Protein AF-0000000082330939 (afdb_homodimer)

Sequence (252 aa):
MIYADTDFFIALVKDDDWLQDRAAKIALENEGEIYTSRATLLELLMISDRFEFDRMEALTYALEIAMVPEDEDVLFQAADYMEQDGLTPFDAYHVAYADEDPLVSSDKSFDEVTDDRIAIEEREPEMIYADTDFFIALVKDDDWLQDRAAKIALENEGEIYTSRATLLELLMISDRFEFDRMEALTYALEIAMVPEDEDVLFQAADYMEQDGLTPFDAYHVAYADEDPLVSSDKSFDEVTDDRIAIEEREPE

Solvent-accessible surface area (backbone atoms only — not comparable to full-atom values): 13816 Å² total; per-residue (Å²): 107,34,27,48,42,55,60,40,51,46,24,60,68,41,82,86,36,91,42,20,67,48,35,50,49,52,50,60,78,38,62,87,37,30,28,41,50,69,64,40,56,49,49,48,50,63,43,17,72,82,71,66,49,60,51,70,58,50,51,54,52,47,56,74,58,25,46,52,96,56,81,61,63,38,55,56,47,12,50,47,35,29,73,76,69,64,39,52,54,69,60,14,35,48,52,36,66,34,59,89,38,35,35,33,34,66,62,67,75,50,62,79,78,41,92,46,63,42,68,39,61,74,74,70,78,128,106,33,27,48,42,54,59,40,50,45,24,60,68,41,81,86,35,91,41,20,66,46,34,48,49,53,50,60,77,38,61,90,38,30,29,41,49,70,65,41,55,48,49,46,50,64,42,17,73,82,71,68,50,60,50,70,58,51,53,54,51,48,56,72,58,24,48,51,94,57,81,60,63,36,55,56,49,12,52,48,36,30,72,79,68,64,38,52,54,67,59,14,35,46,52,36,66,34,59,89,37,36,34,34,32,65,61,67,73,50,63,80,80,40,92,47,63,41,68,38,60,74,74,70,78,127

InterPro domains:
  IPR002716 PIN domain [PF01850] (2-114)
  IPR029060 PIN-like domain superfamily [SSF88723] (1-115)

Radius of gyration: 19.04 Å; Cα contacts (8 Å, |Δi|>4): 372; chains: 2; bounding box: 39×64×42 Å

Nearest PDB structures (foldseek):
  5x3t-assembly1_H  TM=5.975E-01  e=2.191E-02  Mycobacterium tuberculosis H37Rv
  5wz4-assembly1_B  TM=5.909E-01  e=3.864E-02  Mycobacterium tuberculosis H37Rv
  4chg-assembly3_E  TM=4.683E-01  e=4.328E-02  Mycobacterium tuberculosis H37Rv
  6a7v-assembly1_E  TM=4.073E-01  e=3.955E-01  Mycobacterium tuberculosis H37Rv
  3jc8-assembly1_Ca  TM=3.356E-01  e=5.376E+00  Myxococcus xanthus DK 1622

Organism: NCBI:txid2816475

Foldseek 3Di:
DAEDALVLLCLCQQPPRPCNVVSVVVLVVQPPNYAYELVSLLVLQQCCVVRVHQSLVSLVVVVNRHHYPDPNVLSVQLSVCCVPQVDHSVVSSQCSVCPQPEAEDQDCSCVVPDVRYDHPPPPPDD/DAEDALVLLCLCQQPPRPCNVVSVVVLVVQPPNYAYELVSLLVLQQCCVVRVHQSLVSLVVVVNRHHYPDPNVLSVQLSVCCVPQVDHSVVSSQCSVCPQPAAEDQDCSCVVPDVRYDHPPPPPDD

Secondary structure (DSSP, 8-state):
-EEE-HHHHHHHHSTT-TTHHHHHHHHHHTTT-EE--HHHHHHHHHHHHHHT--HHHHHHHHHHH-B-SS-THHHHHHHHHHHHH---HHHHHHHHHHTTS-EEES-GGGGGT-S-EEE-S-----/-EEE-HHHHHHHHSTT-TTHHHHHHHHHHTTTSEE--HHHHHHHHHHHHHHT--HHHHHHHHHHH-B-SS-THHHHHHHHHHHHH---HHHHHHHHHHTTS-EEES-GGGGGT-S-EEE-S-----

pLDDT: mean 94.86, std 9.32, range [38.62, 98.88]

Structure (mmCIF, N/CA/C/O backbone):
data_AF-0000000082330939-model_v1
#
loop_
_entity.id
_entity.type
_entity.pdbx_description
1 polymer 'PIN domain-containing protein'
#
loop_
_atom_site.group_PDB
_atom_site.id
_atom_site.type_symbol
_atom_site.label_atom_id
_atom_site.label_alt_id
_atom_site.label_comp_id
_atom_site.label_asym_id
_atom_site.label_entity_id
_atom_site.label_seq_id
_atom_site.pdbx_PDB_ins_code
_atom_site.Cartn_x
_atom_site.Cartn_y
_atom_site.Cartn_z
_atom_site.occupancy
_atom_site.B_iso_or_equiv
_atom_site.auth_seq_id
_atom_site.auth_comp_id
_atom_site.auth_asym_id
_atom_site.auth_atom_id
_atom_site.pdbx_PDB_model_num
ATOM 1 N N . MET A 1 1 ? 5.02 -21.344 4.207 1 97 1 MET A N 1
ATOM 2 C CA . MET A 1 1 ? 3.941 -20.609 3.555 1 97 1 MET A CA 1
ATOM 3 C C . MET A 1 1 ? 4.418 -19.984 2.248 1 97 1 MET A C 1
ATOM 5 O O . MET A 1 1 ? 5.621 -19.906 1.997 1 97 1 MET A O 1
ATOM 9 N N . ILE A 1 2 ? 3.457 -19.75 1.352 1 98.5 2 ILE A N 1
ATOM 10 C CA . ILE A 1 2 ? 3.76 -19.219 0.032 1 98.5 2 ILE A CA 1
ATOM 11 C C . ILE A 1 2 ? 3.135 -17.828 -0.112 1 98.5 2 ILE A C 1
ATOM 13 O O . ILE A 1 2 ? 1.944 -17.641 0.15 1 98.5 2 ILE A O 1
ATOM 17 N N . TYR A 1 3 ? 3.971 -16.859 -0.485 1 98.88 3 TYR A N 1
ATOM 18 C CA . TYR A 1 3 ? 3.477 -15.508 -0.718 1 98.88 3 TYR A CA 1
ATOM 19 C C . TYR A 1 3 ? 3.031 -15.336 -2.164 1 98.88 3 TYR A C 1
ATOM 21 O O . TYR A 1 3 ? 3.752 -15.711 -3.092 1 98.88 3 TYR A O 1
ATOM 29 N N . ALA A 1 4 ? 1.886 -14.758 -2.391 1 98.81 4 ALA A N 1
ATOM 30 C CA . ALA A 1 4 ? 1.376 -14.531 -3.74 1 98.81 4 ALA A CA 1
ATOM 31 C C . ALA A 1 4 ? 1.404 -13.039 -4.09 1 98.81 4 ALA A C 1
ATOM 33 O O . ALA A 1 4 ? 0.852 -12.219 -3.359 1 98.81 4 ALA A O 1
ATOM 34 N N . ASP A 1 5 ? 2.045 -12.758 -5.184 1 97.94 5 ASP A N 1
ATOM 35 C CA . ASP A 1 5 ? 2.043 -11.383 -5.688 1 97.94 5 ASP A CA 1
ATOM 36 C C . ASP A 1 5 ? 0.74 -11.07 -6.422 1 9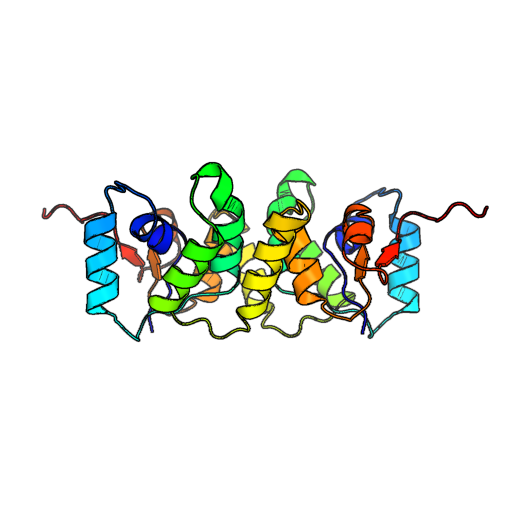7.94 5 ASP A C 1
ATOM 38 O O . ASP A 1 5 ? -0.097 -11.953 -6.617 1 97.94 5 ASP A O 1
ATOM 42 N N . THR A 1 6 ? 0.584 -9.875 -6.863 1 97.94 6 THR A N 1
ATOM 43 C CA . THR A 1 6 ? -0.673 -9.383 -7.41 1 97.94 6 THR A CA 1
ATOM 44 C C . THR A 1 6 ? -1.016 -10.102 -8.711 1 97.94 6 THR A C 1
ATOM 46 O O . THR A 1 6 ? -2.182 -10.406 -8.969 1 97.94 6 THR A O 1
ATOM 49 N N . ASP A 1 7 ? -0.046 -10.438 -9.523 1 95.62 7 ASP A N 1
ATOM 50 C CA . ASP A 1 7 ? -0.311 -11.031 -10.828 1 95.62 7 ASP A CA 1
ATOM 51 C C . ASP A 1 7 ? -0.976 -12.398 -10.688 1 95.62 7 ASP A C 1
ATOM 53 O O . ASP A 1 7 ? -1.703 -12.836 -11.578 1 95.62 7 ASP A O 1
ATOM 57 N N . PHE A 1 8 ? -0.671 -13.039 -9.633 1 97.88 8 PHE A N 1
ATOM 58 C CA . PHE A 1 8 ? -1.31 -14.32 -9.359 1 97.88 8 PHE A CA 1
ATOM 59 C C . PHE A 1 8 ? -2.826 -14.172 -9.305 1 97.88 8 PHE A C 1
ATOM 61 O O . PHE A 1 8 ? -3.553 -14.945 -9.93 1 97.88 8 PHE A O 1
ATOM 68 N N . PHE A 1 9 ? -3.293 -13.203 -8.664 1 97.5 9 PHE A N 1
ATOM 69 C CA . PHE A 1 9 ? -4.723 -12.969 -8.484 1 97.5 9 PHE A CA 1
ATOM 70 C C . PHE A 1 9 ? -5.344 -12.414 -9.766 1 97.5 9 PHE A C 1
ATOM 72 O O . PHE A 1 9 ? -6.488 -12.734 -10.094 1 97.5 9 PHE A O 1
ATOM 79 N N . ILE A 1 10 ? -4.586 -11.609 -10.43 1 95.31 10 ILE A N 1
ATOM 80 C CA . ILE A 1 10 ? -5.066 -11.102 -11.711 1 95.31 10 ILE A CA 1
ATOM 81 C C . ILE A 1 10 ? -5.32 -12.266 -12.664 1 95.31 10 ILE A C 1
ATOM 83 O O . ILE A 1 10 ? -6.352 -12.312 -13.336 1 95.31 10 ILE A O 1
ATOM 87 N N . ALA A 1 11 ? -4.352 -13.18 -12.711 1 94.19 11 ALA A N 1
ATOM 88 C CA . ALA A 1 11 ? -4.492 -14.359 -13.562 1 94.19 11 ALA A CA 1
ATOM 89 C C . ALA A 1 11 ? -5.754 -15.141 -13.219 1 94.19 11 ALA A C 1
ATOM 91 O O . ALA A 1 11 ? -6.391 -15.727 -14.102 1 94.19 11 ALA A O 1
ATOM 92 N N . LEU A 1 12 ? -6.09 -15.133 -11.977 1 93.19 12 LEU A N 1
ATOM 93 C CA . LEU A 1 12 ? -7.223 -15.922 -11.516 1 93.19 12 LEU A CA 1
ATOM 94 C C . LEU A 1 12 ? -8.539 -15.195 -11.789 1 93.19 12 LEU A C 1
ATOM 96 O O . LEU A 1 12 ? -9.555 -15.836 -12.086 1 93.19 12 LEU A O 1
ATOM 100 N N . VAL A 1 13 ? -8.523 -13.844 -11.703 1 86.25 13 VAL A N 1
ATOM 101 C CA . VAL A 1 13 ? -9.773 -13.094 -11.734 1 86.25 13 VAL A CA 1
ATOM 102 C C . VAL A 1 13 ? -10.055 -12.625 -13.164 1 86.25 13 VAL A C 1
ATOM 104 O O . VAL A 1 13 ? -11.211 -12.43 -13.539 1 86.25 13 VAL A O 1
ATOM 107 N N . LYS A 1 14 ? -9.031 -12.297 -13.859 1 84.69 14 LYS A N 1
ATOM 108 C CA . LYS A 1 14 ? -9.195 -11.781 -15.219 1 84.69 14 LYS A CA 1
ATOM 109 C C . LYS A 1 14 ? -9.688 -12.867 -16.156 1 84.69 14 LYS A C 1
ATOM 111 O O . LYS A 1 14 ? -9.109 -13.953 -16.219 1 84.69 14 LYS A O 1
ATOM 116 N N . ASP A 1 15 ? -10.594 -12.414 -16.922 1 79.75 15 ASP A N 1
ATOM 117 C CA . ASP A 1 15 ? -11.148 -13.359 -17.891 1 79.75 15 ASP A CA 1
ATOM 118 C C . ASP A 1 15 ? -10.156 -13.641 -19.016 1 79.75 15 ASP A C 1
ATOM 120 O O . ASP A 1 15 ? -9.492 -12.727 -19.516 1 79.75 15 ASP A O 1
ATOM 124 N N . ASP A 1 16 ? -10.031 -14.828 -19.391 1 82.81 16 ASP A N 1
ATOM 125 C CA . ASP A 1 16 ? -9.266 -15.297 -20.531 1 82.81 16 ASP A CA 1
ATOM 126 C C . ASP A 1 16 ? -7.773 -15.039 -20.344 1 82.81 16 ASP A C 1
ATOM 128 O O . ASP A 1 16 ? -7.051 -14.805 -21.312 1 82.81 16 ASP A O 1
ATOM 132 N N . ASP A 1 17 ? -7.504 -14.93 -19.172 1 87.06 17 ASP A N 1
ATOM 133 C CA . ASP A 1 17 ? -6.07 -14.828 -18.922 1 87.06 17 ASP A CA 1
ATOM 134 C C . ASP A 1 17 ? -5.355 -16.125 -19.297 1 87.06 17 ASP A C 1
ATOM 136 O O . ASP A 1 17 ? -5.793 -17.203 -18.906 1 87.06 17 ASP A O 1
ATOM 140 N N . TRP A 1 18 ? -4.258 -16.016 -20.031 1 91.06 18 TRP A N 1
ATOM 141 C CA . TRP A 1 18 ? -3.559 -17.203 -20.516 1 91.06 18 TRP A CA 1
ATOM 142 C C . TRP A 1 18 ? -2.889 -17.953 -19.375 1 91.06 18 TRP A C 1
ATOM 144 O O . TRP A 1 18 ? -2.535 -19.125 -19.516 1 91.06 18 TRP A O 1
ATOM 154 N N . LEU A 1 19 ? -2.701 -17.297 -18.203 1 94.69 19 LEU A N 1
ATOM 155 C CA . LEU A 1 19 ? -2.055 -17.922 -17.062 1 94.69 19 LEU A CA 1
ATOM 156 C C . LEU A 1 19 ? -3.09 -18.516 -16.109 1 94.69 19 LEU A C 1
ATOM 158 O O . LEU A 1 19 ? -2.734 -19.109 -15.086 1 94.69 19 LEU A O 1
ATOM 162 N N . GLN A 1 20 ? -4.348 -18.359 -16.422 1 94.5 20 GLN A N 1
ATOM 163 C CA . GLN A 1 20 ? -5.422 -18.656 -15.484 1 94.5 20 GLN A CA 1
ATOM 164 C C . GLN A 1 20 ? -5.391 -20.125 -15.055 1 94.5 20 GLN A C 1
ATOM 166 O O . GLN A 1 20 ? -5.48 -20.438 -13.859 1 94.5 20 GLN A O 1
ATOM 171 N N . ASP A 1 21 ? -5.238 -21.016 -15.992 1 94.38 21 ASP A N 1
ATOM 172 C CA . ASP A 1 21 ? -5.254 -22.438 -15.688 1 94.38 21 ASP A CA 1
ATOM 173 C C . ASP A 1 21 ? -4.121 -22.812 -14.734 1 94.38 21 ASP A C 1
ATOM 175 O O . ASP A 1 21 ? -4.336 -23.531 -13.75 1 94.38 21 ASP A O 1
ATOM 179 N N . ARG A 1 22 ? -3 -22.391 -15.023 1 95.56 22 ARG A N 1
ATOM 180 C CA . ARG A 1 22 ? -1.854 -22.688 -14.18 1 95.56 22 ARG A CA 1
ATOM 181 C C . ARG A 1 22 ? -2.01 -22.062 -12.797 1 95.56 22 ARG A C 1
ATOM 183 O O . ARG A 1 22 ? -1.684 -22.672 -11.781 1 95.56 22 ARG A O 1
ATOM 190 N N . ALA A 1 23 ? -2.414 -20.797 -12.734 1 97 23 ALA A N 1
ATOM 191 C CA . ALA A 1 23 ? -2.656 -20.125 -11.461 1 97 23 ALA A CA 1
ATOM 192 C C . ALA A 1 23 ? -3.676 -20.891 -10.617 1 97 23 ALA A C 1
ATOM 194 O O . ALA A 1 23 ? -3.494 -21.062 -9.414 1 97 23 ALA A O 1
ATOM 195 N N . ALA A 1 24 ? -4.695 -21.375 -11.297 1 95.94 24 ALA A N 1
ATOM 196 C CA . ALA A 1 24 ? -5.727 -22.141 -10.609 1 95.94 24 ALA A CA 1
ATOM 197 C C . ALA A 1 24 ? -5.152 -23.438 -10.039 1 95.94 24 ALA A C 1
ATOM 199 O O . ALA A 1 24 ? -5.484 -23.828 -8.914 1 95.94 24 ALA A O 1
ATOM 200 N N . LYS A 1 25 ? -4.336 -24.062 -10.797 1 96.56 25 LYS A N 1
ATOM 201 C CA . LYS A 1 25 ? -3.686 -25.281 -10.336 1 96.56 25 LYS A CA 1
ATOM 202 C C . LYS A 1 25 ? -2.812 -25.016 -9.109 1 96.56 25 LYS A C 1
ATOM 204 O O . LYS A 1 25 ? -2.848 -25.781 -8.141 1 96.56 25 LYS A O 1
ATOM 209 N N . ILE A 1 26 ? -2.041 -23.969 -9.164 1 97.31 26 ILE A N 1
ATOM 210 C CA . ILE A 1 26 ? -1.182 -23.578 -8.047 1 97.31 26 ILE A CA 1
ATOM 211 C C . ILE A 1 26 ? -2.033 -23.297 -6.816 1 97.31 26 ILE A C 1
ATOM 213 O O . ILE A 1 26 ? -1.701 -23.75 -5.711 1 97.31 26 ILE A O 1
ATOM 217 N N . ALA A 1 27 ? -3.131 -22.609 -6.961 1 97.81 27 ALA A N 1
ATOM 218 C CA . ALA A 1 27 ? -4.031 -22.281 -5.855 1 97.81 27 ALA A CA 1
ATOM 219 C C . ALA A 1 27 ? -4.566 -23.562 -5.203 1 97.81 27 ALA A C 1
ATOM 221 O O . ALA A 1 27 ? -4.586 -23.672 -3.975 1 97.81 27 ALA A O 1
ATOM 222 N N . LEU A 1 28 ? -4.914 -24.469 -6.055 1 97.38 28 LEU A N 1
ATOM 223 C CA . LEU A 1 28 ? -5.496 -25.703 -5.566 1 97.38 28 LEU A CA 1
ATOM 224 C C . LEU A 1 28 ? -4.445 -26.547 -4.848 1 97.38 28 LEU A C 1
ATOM 226 O O . LEU A 1 28 ? -4.703 -27.078 -3.766 1 97.38 28 LEU A O 1
ATOM 230 N N . GLU A 1 29 ? -3.322 -26.672 -5.41 1 97.62 29 GLU A N 1
ATOM 231 C CA . GLU A 1 29 ? -2.252 -27.516 -4.887 1 97.62 29 GLU A CA 1
ATOM 232 C C . GLU A 1 29 ? -1.728 -26.969 -3.559 1 97.62 29 GLU A C 1
ATOM 234 O O . GLU A 1 29 ? -1.153 -27.719 -2.762 1 97.62 29 GLU A O 1
ATOM 239 N N . ASN A 1 30 ? -1.94 -25.688 -3.338 1 98.19 30 ASN A N 1
ATOM 240 C CA . ASN A 1 30 ? -1.386 -25.062 -2.143 1 98.19 30 ASN A CA 1
ATOM 241 C C . ASN A 1 30 ? -2.479 -24.453 -1.277 1 98.19 30 ASN A C 1
ATOM 243 O O . ASN A 1 30 ? -2.25 -23.438 -0.614 1 98.19 30 ASN A O 1
ATOM 247 N N . GLU A 1 31 ? -3.631 -24.953 -1.373 1 97.38 31 GLU A N 1
ATOM 248 C CA . GLU A 1 31 ? -4.762 -24.469 -0.595 1 97.38 31 GLU A CA 1
ATOM 249 C C . GLU A 1 31 ? -4.426 -24.391 0.892 1 97.38 31 GLU A C 1
ATOM 251 O O . GLU A 1 31 ? -3.908 -25.359 1.459 1 97.38 31 GLU A O 1
ATOM 256 N N . GLY A 1 32 ? -4.641 -23.234 1.498 1 97.75 32 GLY A N 1
ATOM 257 C CA . GLY A 1 32 ? -4.398 -23.062 2.922 1 97.75 32 GLY A CA 1
ATOM 258 C C . GLY A 1 32 ? -2.969 -22.672 3.238 1 97.75 32 GLY A C 1
ATOM 259 O O . GLY A 1 32 ? -2.635 -22.406 4.395 1 97.75 32 GLY A O 1
ATOM 260 N N . GLU A 1 33 ? -2.176 -22.609 2.191 1 98.5 33 GLU A N 1
ATOM 261 C CA . GLU A 1 33 ? -0.761 -22.328 2.418 1 98.5 33 GLU A CA 1
ATOM 262 C C . GLU A 1 33 ? -0.345 -21.016 1.762 1 98.5 33 GLU A C 1
ATOM 264 O O . GLU A 1 33 ? 0.817 -20.625 1.846 1 98.5 33 GLU A O 1
ATOM 269 N N . ILE A 1 34 ? -1.27 -20.375 1.114 1 98.81 34 ILE A N 1
ATOM 270 C CA . ILE A 1 34 ? -0.978 -19.141 0.393 1 98.81 34 ILE A CA 1
ATOM 271 C C . ILE A 1 34 ? -1.381 -17.938 1.243 1 98.81 34 ILE A C 1
ATOM 273 O O . ILE A 1 34 ? -2.453 -17.938 1.854 1 98.81 34 ILE A O 1
ATOM 277 N N . TYR A 1 35 ? -0.514 -17 1.325 1 98.88 35 TYR A N 1
ATOM 278 C CA . TYR A 1 35 ? -0.836 -15.734 1.974 1 98.88 35 TYR A CA 1
ATOM 279 C C . TYR A 1 35 ? -0.379 -14.555 1.125 1 98.88 35 TYR A C 1
ATOM 281 O O . TYR A 1 35 ? 0.347 -14.734 0.144 1 98.88 35 TYR A O 1
ATOM 289 N N . THR A 1 36 ? -0.884 -13.43 1.369 1 98.75 36 THR A N 1
ATOM 290 C CA . THR A 1 36 ? -0.495 -12.18 0.735 1 98.75 36 THR A CA 1
ATOM 291 C C . THR A 1 36 ? -0.587 -11.023 1.725 1 98.75 36 THR A C 1
ATOM 293 O O . THR A 1 36 ? -0.537 -11.227 2.939 1 98.75 36 THR A O 1
ATOM 296 N N . SER A 1 37 ? -0.57 -9.773 1.177 1 98.19 37 SER A N 1
ATOM 297 C CA . SER A 1 37 ? -0.507 -8.617 2.068 1 98.19 37 SER A CA 1
ATOM 298 C C . SER A 1 37 ? -1.573 -7.586 1.716 1 98.19 37 SER A C 1
ATOM 300 O O . SER A 1 37 ? -2.223 -7.688 0.673 1 98.19 37 SER A O 1
ATOM 302 N N . ARG A 1 38 ? -1.747 -6.582 2.566 1 98.19 38 ARG A N 1
ATOM 303 C CA . ARG A 1 38 ? -2.648 -5.473 2.279 1 98.19 38 ARG A CA 1
ATOM 304 C C . ARG A 1 38 ? -2.215 -4.727 1.022 1 98.19 38 ARG A C 1
ATOM 306 O O . ARG A 1 38 ? -3.053 -4.23 0.269 1 98.19 38 ARG A O 1
ATOM 313 N N . ALA A 1 39 ? -0.921 -4.73 0.817 1 98.25 39 ALA A N 1
ATOM 314 C CA . ALA A 1 39 ? -0.411 -4.043 -0.368 1 98.25 39 ALA A CA 1
ATOM 315 C C . ALA A 1 39 ? -0.938 -4.691 -1.646 1 98.25 39 ALA A C 1
ATOM 317 O O . ALA A 1 39 ? -1.209 -4 -2.631 1 98.25 39 ALA A O 1
ATOM 318 N N . THR A 1 40 ? -1.031 -6.012 -1.653 1 98.62 40 THR A N 1
ATOM 319 C CA . THR A 1 40 ? -1.582 -6.723 -2.801 1 98.62 40 THR A CA 1
ATOM 320 C C . THR A 1 40 ? -3.029 -6.309 -3.051 1 98.62 40 THR A C 1
ATOM 322 O O . THR A 1 40 ? -3.408 -6.02 -4.188 1 98.62 40 THR A O 1
ATOM 325 N N . LEU A 1 41 ? -3.791 -6.25 -1.973 1 98.75 41 LEU A N 1
ATOM 326 C CA . LEU A 1 41 ? -5.191 -5.867 -2.098 1 98.75 41 LEU A CA 1
ATOM 327 C C . LEU A 1 41 ? -5.316 -4.418 -2.566 1 98.75 41 LEU A C 1
ATOM 329 O O . LEU A 1 41 ? -6.172 -4.105 -3.398 1 98.75 41 LEU A O 1
ATOM 333 N N . LEU A 1 42 ? -4.461 -3.561 -2.047 1 98.81 42 LEU A N 1
ATOM 334 C CA . LEU A 1 42 ? -4.441 -2.168 -2.479 1 98.81 42 LEU A CA 1
ATOM 335 C C . LEU A 1 42 ? -4.086 -2.061 -3.959 1 98.81 42 LEU A C 1
ATOM 337 O O . LEU A 1 42 ? -4.676 -1.26 -4.688 1 98.81 42 LEU A O 1
ATOM 341 N N . GLU A 1 43 ? -3.162 -2.814 -4.391 1 98.62 43 GLU A N 1
ATOM 342 C CA . GLU A 1 43 ? -2.775 -2.844 -5.797 1 98.62 43 GLU A CA 1
ATOM 343 C C . GLU A 1 43 ? -3.932 -3.312 -6.68 1 98.62 43 GLU A C 1
ATOM 345 O O . GLU A 1 43 ? -4.137 -2.789 -7.773 1 98.62 43 GLU A O 1
ATOM 350 N N . LEU A 1 44 ? -4.688 -4.281 -6.258 1 98.06 44 LEU A N 1
ATOM 351 C CA . LEU A 1 44 ? -5.863 -4.727 -7 1 98.06 44 LEU A CA 1
ATOM 352 C C . LEU A 1 44 ? -6.871 -3.594 -7.156 1 98.06 44 LEU A C 1
ATOM 354 O O . LEU A 1 44 ? -7.473 -3.436 -8.219 1 98.06 44 LEU A O 1
ATOM 358 N N . LEU A 1 45 ? -7.047 -2.809 -6.082 1 98.56 45 LEU A N 1
ATOM 359 C CA . LEU A 1 45 ? -7.918 -1.643 -6.191 1 98.56 45 LEU A CA 1
ATOM 360 C C . LEU A 1 45 ? -7.383 -0.656 -7.223 1 98.56 45 LEU A C 1
ATOM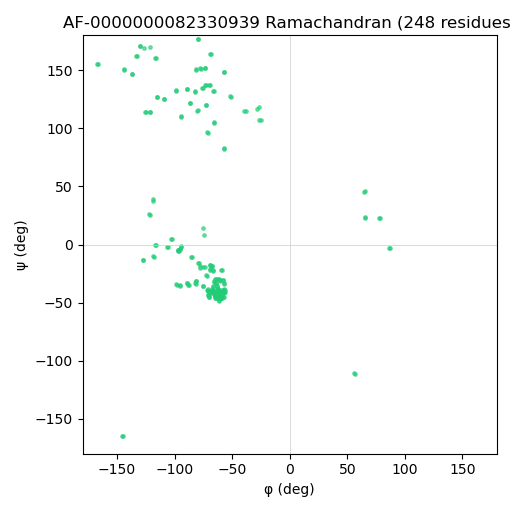 362 O O . LEU A 1 45 ? -8.148 -0.122 -8.031 1 98.56 45 LEU A O 1
ATOM 366 N N . MET A 1 46 ? -6.109 -0.503 -7.258 1 98.19 46 MET A N 1
ATOM 367 C CA . MET A 1 46 ? -5.465 0.47 -8.133 1 98.19 46 MET A CA 1
ATOM 368 C C . MET A 1 46 ? -5.668 0.101 -9.602 1 98.19 46 MET A C 1
ATOM 370 O O . MET A 1 46 ? -5.793 0.98 -10.453 1 98.19 46 MET A O 1
ATOM 374 N N . ILE A 1 47 ? -5.738 -1.142 -9.867 1 96.69 47 ILE A N 1
ATOM 375 C CA . ILE A 1 47 ? -5.727 -1.548 -11.266 1 96.69 47 ILE A CA 1
ATOM 376 C C . ILE A 1 47 ? -7.129 -1.986 -11.688 1 96.69 47 ILE A C 1
ATOM 378 O O . ILE A 1 47 ? -7.348 -2.373 -12.836 1 96.69 47 ILE A O 1
ATOM 382 N N . SER A 1 48 ? -8.039 -1.993 -10.836 1 96.25 48 SER A N 1
ATOM 383 C CA . SER A 1 48 ? -9.375 -2.533 -11.078 1 96.25 48 SER A CA 1
ATOM 384 C C . SER A 1 48 ? -10.039 -1.847 -12.273 1 96.25 48 SER A C 1
ATOM 386 O O . SER A 1 48 ? -10.664 -2.506 -13.102 1 96.25 48 SER A O 1
ATOM 388 N N . ASP A 1 49 ? -9.914 -0.514 -12.414 1 95.25 49 ASP A N 1
ATOM 389 C CA . ASP A 1 49 ? -10.531 0.206 -13.531 1 95.25 49 ASP A CA 1
ATOM 390 C C . ASP A 1 49 ? -9.82 -0.105 -14.844 1 95.25 49 ASP A C 1
ATOM 392 O O . ASP A 1 49 ? -10.461 -0.277 -15.883 1 95.25 49 ASP A O 1
ATOM 396 N N . ARG A 1 50 ? -8.539 -0.167 -14.734 1 92.94 50 ARG A N 1
ATOM 397 C CA . ARG A 1 50 ? -7.746 -0.423 -15.93 1 92.94 50 ARG A CA 1
ATOM 398 C C . ARG A 1 50 ? -8.094 -1.779 -16.531 1 92.94 50 ARG A C 1
ATOM 400 O O . ARG A 1 50 ? -8.25 -1.899 -17.75 1 92.94 50 ARG A O 1
ATOM 407 N N . PHE A 1 51 ? -8.266 -2.752 -15.695 1 90.19 51 PHE A N 1
ATOM 408 C CA . PHE A 1 51 ? -8.516 -4.105 -16.172 1 90.19 51 PHE A CA 1
ATOM 409 C C . PHE A 1 51 ? -10.008 -4.414 -16.188 1 90.19 51 PHE A C 1
ATOM 411 O O . PHE A 1 51 ? -10.414 -5.527 -16.516 1 90.19 51 PHE A O 1
ATOM 418 N N . GLU A 1 52 ? -10.805 -3.551 -15.703 1 91.25 52 GLU A N 1
ATOM 419 C CA . GLU A 1 52 ? -12.258 -3.564 -15.797 1 91.25 52 GLU A CA 1
ATOM 420 C C . GLU A 1 52 ? -12.844 -4.758 -15.039 1 91.25 52 GLU A C 1
ATOM 422 O O . GLU A 1 52 ? -13.688 -5.48 -15.578 1 91.25 52 GLU A O 1
ATOM 427 N N . PHE A 1 53 ? -12.359 -4.93 -13.906 1 91.5 53 PHE A N 1
ATOM 428 C CA . PHE A 1 53 ? -13.008 -5.926 -13.062 1 91.5 53 PHE A CA 1
ATOM 429 C C . PHE A 1 53 ? -13.594 -5.281 -11.812 1 91.5 53 PHE A C 1
ATOM 431 O O . PHE A 1 53 ? -13.227 -4.16 -11.461 1 91.5 53 PHE A O 1
ATOM 438 N N . ASP A 1 54 ? -14.523 -6 -11.227 1 94.62 54 ASP A N 1
ATOM 439 C CA . ASP A 1 54 ? -15.172 -5.52 -10.008 1 94.62 54 ASP A CA 1
ATOM 440 C C . ASP A 1 54 ? -14.219 -5.605 -8.812 1 94.62 54 ASP A C 1
ATOM 442 O O . ASP A 1 54 ? -13.789 -6.695 -8.438 1 94.62 54 ASP A O 1
ATOM 446 N N . ARG A 1 55 ? -13.969 -4.48 -8.227 1 96.06 55 ARG A N 1
ATOM 447 C CA . ARG A 1 55 ? -12.969 -4.418 -7.168 1 96.06 55 ARG A CA 1
ATOM 448 C C . ARG A 1 55 ? -13.43 -5.184 -5.934 1 96.06 55 ARG A C 1
ATOM 450 O O . ARG A 1 55 ? -12.633 -5.863 -5.285 1 96.06 55 ARG A O 1
ATOM 457 N N . MET A 1 56 ? -14.703 -5.145 -5.559 1 97 56 MET A N 1
ATOM 458 C CA . MET A 1 56 ? -15.211 -5.867 -4.395 1 97 56 MET A CA 1
ATOM 459 C C . MET A 1 56 ? -15.117 -7.375 -4.609 1 97 56 MET A C 1
ATOM 461 O O . MET A 1 56 ? -14.727 -8.109 -3.705 1 97 56 MET A O 1
ATOM 465 N N . GLU A 1 57 ? -15.445 -7.789 -5.727 1 96 57 GLU A N 1
ATOM 466 C CA . GLU A 1 57 ? -15.344 -9.203 -6.07 1 96 57 GLU A CA 1
ATOM 467 C C . GLU A 1 57 ? -13.891 -9.672 -6.059 1 96 57 GLU A C 1
ATOM 469 O O . GLU A 1 57 ? -13.594 -10.773 -5.586 1 96 57 GLU A O 1
ATOM 474 N N . ALA A 1 58 ? -13.062 -8.852 -6.613 1 96.19 58 ALA A N 1
ATOM 475 C CA . ALA A 1 58 ? -11.648 -9.203 -6.652 1 96.19 58 ALA A CA 1
ATOM 476 C C . ALA A 1 58 ? -11.086 -9.375 -5.246 1 96.19 58 ALA A C 1
ATOM 478 O O . ALA A 1 58 ? -10.32 -10.305 -4.984 1 96.19 58 ALA A O 1
ATOM 479 N N . LEU A 1 59 ? -11.453 -8.477 -4.305 1 98 59 LEU A N 1
ATOM 480 C CA . LEU A 1 59 ? -11.008 -8.586 -2.92 1 98 59 LEU A CA 1
ATOM 481 C C . LEU A 1 59 ? -11.516 -9.875 -2.283 1 98 59 LEU A C 1
ATOM 483 O O . LEU A 1 59 ? -10.75 -10.602 -1.653 1 98 59 LEU A O 1
ATOM 487 N N . THR A 1 60 ? -12.773 -10.133 -2.512 1 97.81 60 THR A N 1
ATOM 488 C CA . THR A 1 60 ? -13.391 -11.32 -1.944 1 97.81 60 THR A CA 1
ATOM 489 C C . THR A 1 60 ? -12.719 -12.586 -2.473 1 97.81 60 THR A C 1
ATOM 491 O O . THR A 1 60 ? -12.398 -13.492 -1.702 1 97.81 60 THR A O 1
ATOM 494 N N . TYR A 1 61 ? -12.484 -12.602 -3.74 1 96.19 61 TYR A N 1
ATOM 495 C CA . TYR A 1 61 ? -11.859 -13.758 -4.375 1 96.19 61 TYR A CA 1
ATOM 496 C C . TYR A 1 61 ? -10.438 -13.961 -3.863 1 96.19 61 TYR A C 1
ATOM 498 O O . TYR A 1 61 ? -10.023 -15.094 -3.596 1 96.19 61 TYR A O 1
ATOM 506 N N . ALA A 1 62 ? -9.695 -12.914 -3.768 1 97.81 62 ALA A N 1
ATOM 507 C CA . ALA A 1 62 ? -8.328 -13 -3.258 1 97.81 62 ALA A CA 1
ATOM 508 C C . ALA A 1 62 ? -8.297 -13.609 -1.86 1 97.81 62 ALA A C 1
ATOM 510 O O . ALA A 1 62 ? -7.43 -14.43 -1.55 1 97.81 62 ALA A O 1
ATOM 511 N N . LEU A 1 63 ? -9.312 -13.242 -1.05 1 97.94 63 LEU A N 1
ATOM 512 C CA . LEU A 1 63 ? -9.336 -13.688 0.34 1 97.94 63 LEU A CA 1
ATOM 513 C C . LEU A 1 63 ? -9.805 -15.133 0.439 1 97.94 63 LEU A C 1
ATOM 515 O O . LEU A 1 63 ? -9.609 -15.781 1.468 1 97.94 63 LEU A O 1
ATOM 519 N N . GLU A 1 64 ? -10.453 -15.602 -0.608 1 97.38 64 GLU A N 1
ATOM 520 C CA . GLU A 1 64 ? -10.805 -17.016 -0.669 1 97.38 64 GLU A CA 1
ATOM 521 C C . GLU A 1 64 ? -9.57 -17.875 -0.934 1 97.38 64 GLU A C 1
ATOM 523 O O . GLU A 1 64 ? -9.508 -19.031 -0.51 1 97.38 64 GLU A O 1
ATOM 528 N N . ILE A 1 65 ? -8.633 -17.266 -1.561 1 97.69 65 ILE A N 1
ATOM 529 C CA . ILE A 1 65 ? -7.473 -18 -2.057 1 97.69 65 ILE A CA 1
ATOM 530 C C . ILE A 1 65 ? -6.309 -17.859 -1.083 1 97.69 65 ILE A C 1
ATOM 532 O O . ILE A 1 65 ? -5.523 -18.781 -0.898 1 97.69 65 ILE A O 1
ATOM 536 N N . ALA A 1 66 ? -6.195 -16.688 -0.438 1 98.62 66 ALA A N 1
ATOM 537 C CA . ALA A 1 66 ? -4.996 -16.375 0.339 1 98.62 66 ALA A CA 1
ATOM 538 C C . ALA A 1 66 ? -5.359 -15.734 1.674 1 98.62 66 ALA A C 1
ATOM 540 O O . ALA A 1 66 ? -6.301 -14.945 1.753 1 98.62 66 ALA A O 1
ATOM 541 N N . MET A 1 67 ? -4.574 -16.016 2.658 1 98.38 67 MET A N 1
ATOM 542 C CA . MET A 1 67 ? -4.688 -15.336 3.945 1 98.38 67 MET A CA 1
ATOM 543 C C . MET A 1 67 ? -3.986 -13.977 3.912 1 98.38 67 MET A C 1
ATOM 545 O O . MET A 1 67 ? -3.008 -13.805 3.186 1 98.38 67 MET A O 1
ATOM 549 N N . VAL A 1 68 ? -4.453 -13.086 4.68 1 98.25 68 VAL A N 1
ATOM 550 C CA . VAL A 1 68 ? -3.812 -11.797 4.914 1 98.25 68 VAL A CA 1
ATOM 551 C C . VAL A 1 68 ? -3.607 -11.586 6.414 1 98.25 68 VAL A C 1
ATOM 553 O O . VAL A 1 68 ? -4.574 -11.422 7.164 1 98.25 68 VAL A O 1
ATOM 556 N N . PRO A 1 69 ? -2.406 -11.539 6.848 1 96.06 69 PRO A N 1
ATOM 557 C CA . PRO A 1 69 ? -2.135 -11.469 8.289 1 96.06 69 PRO A CA 1
ATOM 558 C C . PRO A 1 69 ? -2.398 -10.086 8.875 1 96.06 69 PRO A C 1
ATOM 560 O O . PRO A 1 69 ? -2.025 -9.82 10.023 1 96.06 69 PRO A O 1
ATOM 563 N N . GLU A 1 70 ? -3.064 -9.242 8.164 1 95.62 70 GLU A N 1
ATOM 564 C CA . GLU A 1 70 ? -3.402 -7.887 8.586 1 95.62 70 GLU A CA 1
ATOM 565 C C . GLU A 1 70 ? -4.902 -7.629 8.461 1 95.62 70 GLU A C 1
ATOM 567 O O . GLU A 1 70 ? -5.641 -8.469 7.949 1 95.62 70 GLU A O 1
ATOM 572 N N . ASP A 1 71 ? -5.297 -6.508 9.031 1 95.75 71 ASP A N 1
ATOM 573 C CA . ASP A 1 71 ? -6.707 -6.148 8.922 1 95.75 71 ASP A CA 1
ATOM 574 C C . ASP A 1 71 ? -7.09 -5.848 7.477 1 95.75 71 ASP A C 1
ATOM 576 O O . ASP A 1 71 ? -6.832 -4.75 6.977 1 95.75 71 ASP A O 1
ATOM 580 N N . GLU A 1 72 ? -7.762 -6.781 6.93 1 96.94 72 GLU A N 1
ATOM 581 C CA . GLU A 1 72 ? -8.125 -6.629 5.523 1 96.94 72 GLU A CA 1
ATOM 582 C C . GLU A 1 72 ? -9.406 -5.82 5.367 1 96.94 72 GLU A C 1
ATOM 584 O O . GLU A 1 72 ? -9.734 -5.371 4.266 1 96.94 72 GLU A O 1
ATOM 589 N N . ASP A 1 73 ? -10.148 -5.543 6.461 1 97.81 73 ASP A N 1
ATOM 590 C CA . ASP A 1 73 ? -11.406 -4.805 6.387 1 97.81 73 ASP A CA 1
ATOM 591 C C . ASP A 1 73 ? -11.188 -3.395 5.844 1 97.81 73 ASP A C 1
ATOM 593 O O . ASP A 1 73 ? -12.062 -2.84 5.172 1 97.81 73 ASP A O 1
ATOM 597 N N . VAL A 1 74 ? -10.039 -2.906 6.105 1 98.44 74 VAL A N 1
ATOM 598 C CA . VAL A 1 74 ? -9.688 -1.556 5.68 1 98.44 74 VAL A CA 1
ATOM 599 C C . VAL A 1 74 ? -9.82 -1.441 4.164 1 98.44 74 VAL A C 1
ATOM 601 O O . VAL A 1 74 ? -10.211 -0.393 3.645 1 98.44 74 VAL A O 1
ATOM 604 N N . LEU A 1 75 ? -9.586 -2.564 3.404 1 98.81 75 LEU A N 1
ATOM 605 C CA . LEU A 1 75 ? -9.602 -2.514 1.946 1 98.81 75 LEU A CA 1
ATOM 606 C C . LEU A 1 75 ? -11.023 -2.574 1.415 1 98.81 75 LEU A C 1
ATOM 608 O O . LEU A 1 75 ? -11.336 -1.982 0.377 1 98.81 75 LEU A O 1
ATOM 612 N N . PHE A 1 76 ? -11.867 -3.238 2.117 1 98.69 76 PHE A N 1
ATOM 613 C CA . PHE A 1 76 ? -13.273 -3.229 1.724 1 98.69 76 PHE A CA 1
ATOM 614 C C . PHE A 1 76 ? -13.883 -1.849 1.938 1 98.69 76 PHE A C 1
ATOM 616 O O . PHE A 1 76 ? -14.664 -1.375 1.109 1 98.69 76 PHE A O 1
ATOM 623 N N . GLN A 1 77 ? -13.523 -1.221 3.029 1 98.56 77 GLN A N 1
ATOM 624 C CA . GLN A 1 77 ? -13.969 0.149 3.264 1 98.56 77 GLN A CA 1
ATOM 625 C C . GLN A 1 77 ? -13.422 1.096 2.201 1 98.56 77 GLN A C 1
ATOM 627 O O . GLN A 1 77 ? -14.133 1.976 1.716 1 98.56 77 GLN A O 1
ATOM 632 N N . ALA A 1 78 ? -12.156 0.896 1.861 1 98.75 78 ALA A N 1
ATOM 633 C CA . ALA A 1 78 ? -11.555 1.705 0.802 1 98.75 78 ALA A CA 1
ATOM 634 C C . ALA A 1 78 ? -12.312 1.532 -0.512 1 98.75 78 ALA A C 1
ATOM 636 O O . ALA A 1 78 ? -12.617 2.514 -1.196 1 98.75 78 ALA A O 1
ATOM 637 N N . ALA A 1 79 ? -12.617 0.285 -0.826 1 98.69 79 ALA A N 1
ATOM 638 C CA . ALA A 1 79 ? -13.375 0.01 -2.045 1 98.69 79 ALA A CA 1
ATOM 639 C C . ALA A 1 79 ? -14.719 0.734 -2.033 1 98.69 79 ALA A C 1
ATOM 641 O O . ALA A 1 79 ? -15.164 1.247 -3.062 1 98.69 79 ALA A O 1
ATOM 642 N N . ASP A 1 80 ? -15.344 0.779 -0.905 1 98.31 80 ASP A N 1
ATOM 643 C CA . ASP A 1 80 ? -16.609 1.491 -0.761 1 98.31 80 ASP A CA 1
ATOM 644 C C . ASP A 1 80 ? -16.438 2.984 -1.026 1 98.31 80 ASP A C 1
ATOM 646 O O . ASP A 1 80 ? -17.25 3.596 -1.729 1 98.31 80 ASP A O 1
ATOM 650 N N . TYR A 1 81 ? -15.398 3.611 -0.496 1 98.38 81 TYR A N 1
ATOM 651 C CA . TYR A 1 81 ? -15.117 5.027 -0.709 1 98.38 81 TYR A CA 1
ATOM 652 C C . TYR A 1 81 ? -14.828 5.309 -2.18 1 98.38 81 TYR A C 1
ATOM 654 O O . TYR A 1 81 ? -15.18 6.371 -2.695 1 98.38 81 TYR A O 1
ATOM 662 N N . MET A 1 82 ? -14.172 4.367 -2.828 1 98.44 82 MET A N 1
ATOM 663 C CA . MET A 1 82 ? -13.93 4.527 -4.258 1 98.44 82 MET A CA 1
ATOM 664 C C . MET A 1 82 ? -15.242 4.539 -5.035 1 98.44 82 MET A C 1
ATOM 666 O O . MET A 1 82 ? -15.438 5.379 -5.918 1 98.44 82 MET A O 1
ATOM 670 N N . GLU A 1 83 ? -16.062 3.623 -4.68 1 97.56 83 GLU A N 1
ATOM 671 C CA . GLU A 1 83 ? -17.312 3.455 -5.406 1 97.56 83 GLU A CA 1
ATOM 672 C C . GLU A 1 83 ? -18.281 4.605 -5.117 1 97.56 83 GLU A C 1
ATOM 674 O O . GLU A 1 83 ? -18.875 5.168 -6.039 1 97.56 83 GLU A O 1
ATOM 679 N N . GLN A 1 84 ? -18.406 5.016 -3.902 1 97.44 84 GLN A N 1
ATOM 680 C CA . GLN A 1 84 ? -19.438 5.941 -3.477 1 97.44 84 GLN A CA 1
ATOM 681 C C . GLN A 1 84 ? -18.969 7.391 -3.604 1 97.44 84 GLN A C 1
ATOM 683 O O . GLN A 1 84 ? -19.766 8.281 -3.906 1 97.44 84 GLN A O 1
ATOM 688 N N . ASP A 1 85 ? -17.656 7.621 -3.383 1 97.75 85 ASP A N 1
ATOM 689 C CA . ASP A 1 85 ? -17.188 9 -3.26 1 97.75 85 ASP A CA 1
ATOM 690 C C . ASP A 1 85 ? -16.188 9.336 -4.359 1 97.75 85 ASP A C 1
ATOM 692 O O . ASP A 1 85 ? -15.766 10.484 -4.496 1 97.75 85 ASP A O 1
ATOM 696 N N . GLY A 1 86 ? -15.758 8.359 -5.062 1 97.19 86 GLY A N 1
ATOM 697 C CA . GLY A 1 86 ? -14.867 8.602 -6.191 1 97.19 86 GLY A CA 1
ATOM 698 C C . GLY A 1 86 ? -13.438 8.859 -5.777 1 97.19 86 GLY A C 1
ATOM 699 O O . GLY A 1 86 ? -12.672 9.469 -6.527 1 97.19 86 GLY A O 1
ATOM 700 N N . LEU A 1 87 ? -13.094 8.398 -4.605 1 98.12 87 LEU A N 1
ATOM 701 C CA . LEU A 1 87 ? -11.719 8.586 -4.148 1 98.12 87 LEU A CA 1
ATOM 702 C C . LEU A 1 87 ? -10.773 7.648 -4.891 1 98.12 87 LEU A C 1
ATOM 704 O O . LEU A 1 87 ? -11.172 6.57 -5.332 1 98.12 87 LEU A O 1
ATOM 708 N N . THR A 1 88 ? -9.516 8.094 -5.023 1 98 88 THR A N 1
ATOM 709 C CA . THR A 1 88 ? -8.477 7.207 -5.551 1 98 88 THR A CA 1
ATOM 710 C C . THR A 1 88 ? -8.172 6.086 -4.566 1 98 88 THR A C 1
ATOM 712 O O . THR A 1 88 ? -8.539 6.168 -3.391 1 98 88 THR A O 1
ATOM 715 N N . PRO A 1 89 ? -7.535 5.066 -4.977 1 98.62 89 PRO A N 1
ATOM 716 C CA . PRO A 1 89 ? -7.281 3.928 -4.09 1 98.62 89 PRO A CA 1
ATOM 717 C C . PRO A 1 89 ? -6.477 4.316 -2.852 1 98.62 89 PRO A C 1
ATOM 719 O O . PRO A 1 89 ? -6.84 3.941 -1.733 1 98.62 89 PRO A O 1
ATOM 722 N N . PHE A 1 90 ? -5.418 5.09 -3.02 1 98.69 90 PHE A N 1
ATOM 723 C CA . PHE A 1 90 ? -4.625 5.469 -1.858 1 98.69 90 PHE A CA 1
ATOM 724 C C . PHE A 1 90 ? -5.406 6.414 -0.954 1 98.69 90 PHE A C 1
ATOM 726 O O . PHE A 1 90 ? -5.379 6.273 0.271 1 98.69 90 PHE A O 1
ATOM 733 N N . ASP A 1 91 ? -6.121 7.375 -1.544 1 98.56 91 ASP A N 1
ATOM 734 C CA . ASP A 1 91 ? -6.93 8.273 -0.726 1 98.56 91 ASP A CA 1
ATOM 735 C C . ASP A 1 91 ? -7.984 7.5 0.063 1 98.56 91 ASP A C 1
ATOM 737 O O . ASP A 1 91 ? -8.18 7.75 1.254 1 98.56 91 ASP A O 1
ATOM 741 N N . ALA A 1 92 ? -8.633 6.605 -0.657 1 98.75 92 ALA A N 1
ATOM 742 C CA . ALA A 1 92 ? -9.648 5.766 -0.028 1 98.75 92 ALA A CA 1
ATOM 743 C C . ALA A 1 92 ? -9.047 4.934 1.101 1 98.75 92 ALA A C 1
ATOM 745 O O . ALA A 1 92 ? -9.648 4.797 2.168 1 98.75 92 ALA A O 1
ATOM 746 N N . TYR A 1 93 ? -7.914 4.371 0.907 1 98.81 93 TYR A N 1
ATOM 747 C CA . TYR A 1 93 ? -7.223 3.6 1.934 1 98.81 93 TYR A CA 1
ATOM 748 C C . TYR A 1 93 ? -6.922 4.465 3.154 1 98.81 93 TYR A C 1
ATOM 750 O O . TYR A 1 93 ? -7.125 4.031 4.293 1 98.81 93 TYR A O 1
ATOM 758 N N . HIS A 1 94 ? -6.426 5.668 2.941 1 98.75 94 HIS A N 1
ATOM 759 C CA . HIS A 1 94 ? -6.047 6.535 4.051 1 98.75 94 HIS A CA 1
ATOM 760 C C . HIS A 1 94 ? -7.25 6.867 4.93 1 98.75 94 HIS A C 1
ATOM 762 O O . HIS A 1 94 ? -7.16 6.801 6.156 1 98.75 94 HIS A O 1
ATOM 768 N N . VAL A 1 95 ? -8.328 7.18 4.277 1 98.31 95 VAL A N 1
ATOM 769 C CA . VAL A 1 95 ? -9.531 7.496 5.043 1 98.31 95 VAL A CA 1
ATOM 770 C C . VAL A 1 95 ? -9.992 6.262 5.816 1 98.31 95 VAL A C 1
ATOM 772 O O . VAL A 1 95 ? -10.32 6.352 7 1 98.31 95 VAL A O 1
ATOM 775 N N . ALA A 1 96 ? -10.008 5.148 5.152 1 98.5 96 ALA A N 1
ATOM 776 C CA . ALA A 1 96 ? -10.445 3.906 5.789 1 98.5 96 ALA A CA 1
ATOM 777 C C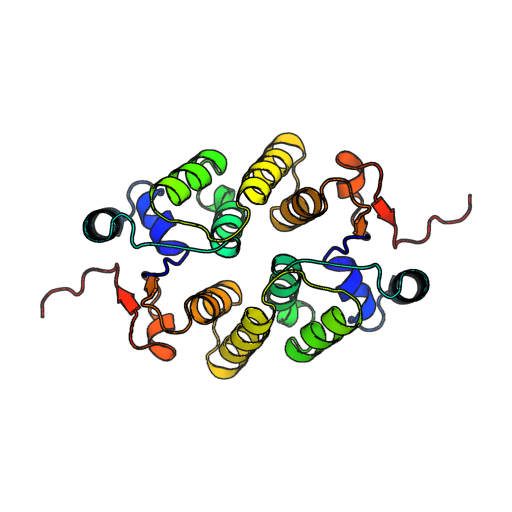 . ALA A 1 96 ? -9.539 3.551 6.965 1 98.5 96 ALA A C 1
ATOM 779 O O . ALA A 1 96 ? -10.023 3.119 8.016 1 98.5 96 ALA A O 1
ATOM 780 N N . TYR A 1 97 ? -8.266 3.748 6.812 1 98.56 97 TYR A N 1
ATOM 781 C CA . TYR A 1 97 ? -7.301 3.393 7.844 1 98.56 97 TYR A CA 1
ATOM 782 C C . TYR A 1 97 ? -7.402 4.34 9.031 1 98.56 97 TYR A C 1
ATOM 784 O O . TYR A 1 97 ? -7.281 3.914 10.188 1 98.56 97 TYR A O 1
ATOM 792 N N . ALA A 1 98 ? -7.613 5.582 8.75 1 98.25 98 ALA A N 1
ATOM 793 C CA . ALA A 1 98 ? -7.754 6.578 9.805 1 98.25 98 ALA A CA 1
ATOM 794 C C . ALA A 1 98 ? -8.984 6.297 10.664 1 98.25 98 ALA A C 1
ATOM 796 O O . ALA A 1 98 ? -8.992 6.59 11.867 1 98.25 98 ALA A O 1
ATOM 797 N N . ASP A 1 99 ? -10.016 5.734 9.969 1 97.38 99 ASP A N 1
ATOM 798 C CA . ASP A 1 99 ? -11.266 5.414 10.641 1 97.38 99 ASP A CA 1
ATOM 799 C C . ASP A 1 99 ? -11.859 6.652 11.32 1 97.38 99 ASP A C 1
ATOM 801 O O . ASP A 1 99 ? -12.141 7.652 10.656 1 97.38 99 ASP A O 1
ATOM 805 N N . GLU A 1 100 ? -11.867 6.684 12.672 1 97.56 100 GLU A N 1
ATOM 806 C CA . GLU A 1 100 ? -12.508 7.781 13.383 1 97.56 100 GLU A CA 1
ATOM 807 C C . GLU A 1 100 ? -11.492 8.836 13.805 1 97.56 100 GLU A C 1
ATOM 809 O O . GLU A 1 100 ? -11.867 9.898 14.32 1 97.56 100 GLU A O 1
ATOM 8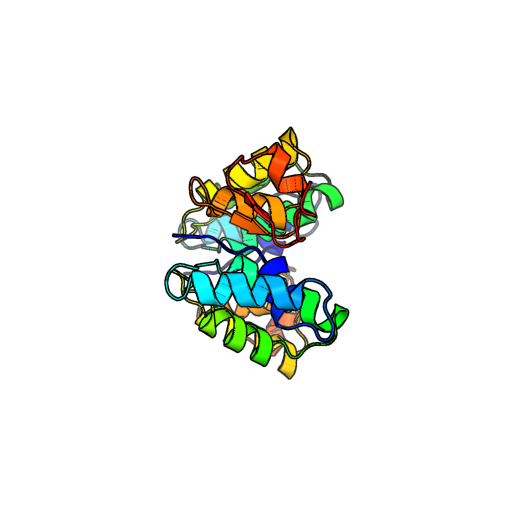14 N N . ASP A 1 101 ? -10.258 8.594 13.578 1 98.5 101 ASP A N 1
ATOM 815 C CA . ASP A 1 101 ? -9.227 9.539 13.992 1 98.5 101 ASP A CA 1
ATOM 816 C C . ASP A 1 101 ? -9.156 10.727 13.031 1 98.5 101 ASP A C 1
ATOM 818 O O . ASP A 1 101 ? -9.453 10.586 11.844 1 98.5 101 ASP A O 1
ATOM 822 N N . PRO A 1 102 ? -8.734 11.891 13.547 1 98.56 102 PRO A N 1
ATOM 823 C CA . PRO A 1 102 ? -8.461 13 12.641 1 98.56 102 PRO A CA 1
ATOM 824 C C . PRO A 1 102 ? -7.422 12.656 11.578 1 98.56 102 PRO A C 1
ATOM 826 O O . PRO A 1 102 ? -6.512 11.867 11.828 1 98.56 102 PRO A O 1
ATOM 829 N N . LEU A 1 103 ? -7.605 13.273 10.43 1 98.5 103 LEU A N 1
ATOM 830 C CA . LEU A 1 103 ? -6.746 13.016 9.281 1 98.5 103 LEU A CA 1
ATOM 831 C C . LEU A 1 103 ? -6.07 14.297 8.805 1 98.5 103 LEU A C 1
ATOM 833 O O . LEU A 1 103 ? -6.738 15.227 8.344 1 98.5 103 LEU A O 1
ATOM 837 N N . VAL A 1 104 ? -4.816 14.367 8.914 1 98.44 104 VAL A N 1
ATOM 838 C CA . VAL A 1 104 ? -4.094 15.547 8.43 1 98.44 104 VAL A CA 1
ATOM 839 C C . VAL A 1 104 ? -3.771 15.383 6.949 1 98.44 104 VAL A C 1
ATOM 841 O O . VAL A 1 104 ? -3.105 14.422 6.555 1 98.44 104 VAL A O 1
ATOM 844 N N . SER A 1 105 ? -4.215 16.266 6.156 1 98.06 105 SER A N 1
ATOM 845 C CA . SER A 1 105 ? -4.039 16.219 4.707 1 98.06 105 SER A CA 1
ATOM 846 C C . SER A 1 105 ? -4.387 17.562 4.066 1 98.06 105 SER A C 1
ATOM 848 O O . SER A 1 105 ? -5.152 18.344 4.633 1 98.06 105 SER A O 1
ATOM 850 N N . SER A 1 106 ? -3.809 17.797 2.926 1 96.88 106 SER A N 1
ATOM 851 C CA . SER A 1 106 ? -4.176 18.969 2.145 1 96.88 106 SER A CA 1
ATOM 852 C C . SER A 1 106 ? -5.23 18.625 1.098 1 96.88 106 SER A C 1
ATOM 854 O O . SER A 1 106 ? -5.703 19.516 0.376 1 96.88 106 SER A O 1
ATOM 856 N N . ASP A 1 107 ? -5.582 17.391 0.981 1 96.44 107 ASP A N 1
ATOM 857 C CA . ASP A 1 107 ? -6.535 16.969 -0.039 1 96.44 107 ASP A CA 1
ATOM 858 C C . ASP A 1 107 ? -7.969 17.25 0.394 1 96.44 107 ASP A C 1
ATOM 860 O O . ASP A 1 107 ? -8.523 16.547 1.242 1 96.44 107 ASP A O 1
ATOM 864 N N . LYS A 1 108 ? -8.641 18.109 -0.293 1 95.5 108 LYS A N 1
ATOM 865 C CA . LYS A 1 108 ? -9.977 18.562 0.066 1 95.5 108 LYS A CA 1
ATOM 866 C C . LYS A 1 108 ? -11.023 17.484 -0.22 1 95.5 108 LYS A C 1
ATOM 868 O O . LYS A 1 108 ? -12.148 17.562 0.271 1 95.5 108 LYS A O 1
ATOM 873 N N . SER A 1 109 ? -10.656 16.562 -1.065 1 96.12 109 SER A N 1
ATOM 874 C CA . SER A 1 109 ? -11.602 15.484 -1.352 1 96.12 109 SER A CA 1
ATOM 875 C C . SER A 1 109 ? -11.969 14.719 -0.084 1 96.12 109 SER A C 1
ATOM 877 O O . SER A 1 109 ? -13.055 14.133 0 1 96.12 109 SER A O 1
ATOM 879 N N . PHE A 1 110 ? -11.148 14.781 0.928 1 97.56 110 PHE A N 1
ATOM 880 C CA . PHE A 1 110 ? -11.414 14.086 2.178 1 97.56 110 PHE A CA 1
ATOM 881 C C . PHE A 1 110 ? -12.586 14.727 2.916 1 97.56 110 PHE A C 1
ATOM 883 O O . PHE A 1 110 ? -13.227 14.078 3.746 1 97.56 110 PHE A O 1
ATOM 890 N N . ASP A 1 111 ? -12.883 15.953 2.609 1 96.5 111 ASP A N 1
ATOM 891 C CA . ASP A 1 111 ? -13.961 16.656 3.299 1 96.5 111 ASP A CA 1
ATOM 892 C C . ASP A 1 111 ? -15.32 16.047 2.963 1 96.5 111 ASP A C 1
ATOM 894 O O . ASP A 1 111 ? -16.297 16.234 3.695 1 96.5 111 ASP A O 1
ATOM 898 N N . GLU A 1 112 ? -15.359 15.32 1.916 1 95.81 112 GLU A N 1
ATOM 899 C CA . GLU A 1 112 ? -16.609 14.68 1.495 1 95.81 112 GLU A CA 1
ATOM 900 C C . GLU A 1 112 ? -16.875 13.43 2.314 1 95.81 112 GLU A C 1
ATOM 902 O O . GLU A 1 112 ? -18.016 12.961 2.373 1 95.81 112 GLU A O 1
ATOM 907 N N . VAL A 1 113 ? -15.867 12.938 3.006 1 97.38 113 VAL A N 1
ATOM 908 C CA . VAL A 1 113 ? -16.047 11.617 3.592 1 97.38 113 VAL A CA 1
ATOM 909 C C . VAL A 1 113 ? -15.719 11.664 5.086 1 97.38 113 VAL A C 1
ATOM 911 O O . VAL A 1 113 ? -16 10.711 5.82 1 97.38 113 VAL A O 1
ATOM 914 N N . THR A 1 114 ? -15.117 12.703 5.539 1 96.81 114 THR A N 1
ATOM 915 C CA . THR A 1 114 ? -14.844 12.859 6.965 1 96.81 114 THR A CA 1
ATOM 916 C C . THR A 1 114 ? -14.977 14.32 7.379 1 96.81 114 THR A C 1
ATOM 918 O O . THR A 1 114 ? -14.664 15.227 6.598 1 96.81 114 THR A O 1
ATOM 921 N N . ASP A 1 115 ? -15.344 14.602 8.602 1 96.44 115 ASP A N 1
ATOM 922 C CA . ASP A 1 115 ? -15.453 15.953 9.141 1 96.44 115 ASP A CA 1
ATOM 923 C C . ASP A 1 115 ? -14.266 16.281 10.039 1 96.44 115 ASP A C 1
ATOM 925 O O . ASP A 1 115 ? -14.219 17.344 10.656 1 96.44 115 ASP A O 1
ATOM 929 N N . ASP A 1 116 ? -13.344 15.398 10.094 1 97.5 116 ASP A N 1
ATOM 930 C CA . ASP A 1 116 ? -12.234 15.562 11.039 1 97.5 116 ASP A CA 1
ATOM 931 C C . ASP A 1 116 ? -10.898 15.648 10.305 1 97.5 116 ASP A C 1
ATOM 933 O O . ASP A 1 116 ? -9.914 15.031 10.719 1 97.5 116 ASP A O 1
ATOM 937 N N . ARG A 1 117 ? -10.961 16.312 9.227 1 97.94 117 ARG A N 1
ATOM 938 C CA . ARG A 1 117 ? -9.727 16.594 8.508 1 97.94 117 ARG A CA 1
ATOM 939 C C . ARG A 1 117 ? -9.008 17.797 9.094 1 97.94 117 ARG A C 1
ATOM 941 O O . ARG A 1 117 ? -9.625 18.828 9.359 1 97.94 117 ARG A O 1
ATOM 948 N N . ILE A 1 118 ? -7.762 17.672 9.328 1 97.69 118 ILE A N 1
ATOM 949 C CA . ILE A 1 118 ? -6.895 18.781 9.688 1 97.69 118 ILE A CA 1
ATOM 950 C C . ILE A 1 118 ? -6.219 19.344 8.438 1 97.69 118 ILE A C 1
ATOM 952 O O . ILE A 1 118 ? -5.312 18.703 7.887 1 97.69 118 ILE A O 1
ATOM 956 N N . ALA A 1 119 ? -6.613 20.516 8.039 1 96.88 119 ALA A N 1
ATOM 957 C CA . ALA A 1 119 ? -6.152 21.125 6.793 1 96.88 119 ALA A CA 1
ATOM 958 C C . ALA A 1 119 ? -4.723 21.641 6.934 1 96.88 119 ALA A C 1
ATOM 960 O O . ALA A 1 119 ? -4.383 22.281 7.93 1 96.88 119 ALA A O 1
ATOM 961 N N . ILE A 1 120 ? -3.961 21.344 5.953 1 96.69 120 ILE A N 1
ATOM 962 C CA . ILE A 1 120 ? -2.615 21.906 5.91 1 96.69 120 ILE A CA 1
ATOM 963 C C . ILE A 1 120 ? -2.645 23.25 5.203 1 96.69 120 ILE A C 1
ATOM 965 O O . ILE A 1 120 ? -1.966 24.203 5.621 1 96.69 120 ILE A O 1
ATOM 969 N N . GLU A 1 121 ? -3.496 23.391 4.207 1 90.25 121 GLU A N 1
ATOM 970 C CA . GLU A 1 121 ? -3.607 24.594 3.387 1 90.25 121 GLU A CA 1
ATOM 971 C C . GLU A 1 121 ? -4.238 25.734 4.172 1 90.25 121 GLU A C 1
ATOM 973 O O . GLU A 1 121 ? -5.109 25.516 5.016 1 90.25 121 GLU A O 1
ATOM 978 N N . GLU A 1 122 ? -3.416 26.641 4.758 1 70 122 GLU A N 1
ATOM 979 C CA . GLU A 1 122 ? -3.826 27.781 5.582 1 70 122 GLU A CA 1
ATOM 980 C C . GLU A 1 122 ? -5.234 28.25 5.219 1 70 122 GLU A C 1
ATOM 982 O O . GLU A 1 122 ? -5.582 28.312 4.039 1 70 122 GLU A O 1
ATOM 987 N N . ARG A 1 123 ? -6.258 27.953 6.164 1 57.56 123 ARG A N 1
ATOM 988 C CA . ARG A 1 123 ? -7.52 28.672 6.031 1 57.56 123 ARG A CA 1
ATOM 989 C C . ARG A 1 123 ? -7.305 30.188 6.078 1 57.56 123 ARG A C 1
ATOM 991 O O . ARG A 1 123 ? -6.574 30.688 6.938 1 57.56 123 ARG A O 1
ATOM 998 N N . GLU A 1 124 ? -6.926 30.781 4.91 1 49.66 124 GLU A N 1
ATOM 999 C CA . GLU A 1 124 ? -6.949 32.219 5.023 1 49.66 124 GLU A CA 1
ATOM 1000 C C . GLU A 1 124 ? -7.988 32.688 6.047 1 49.66 124 GLU A C 1
ATOM 1002 O O . GLU A 1 124 ? -9.102 32.156 6.082 1 49.66 124 GLU A O 1
ATOM 1007 N N . PRO A 1 125 ? -7.473 33.344 7.141 1 47.56 125 PRO A N 1
ATOM 1008 C CA . PRO A 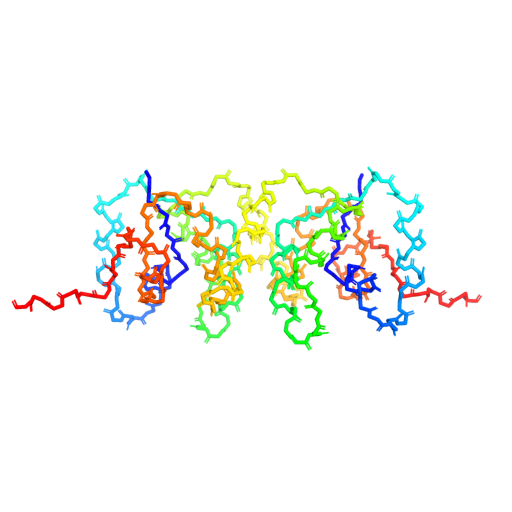1 125 ? -8.469 34.031 7.98 1 47.56 125 PRO A CA 1
ATOM 1009 C C . PRO A 1 125 ? -9.578 34.688 7.164 1 47.56 125 PRO A C 1
ATOM 1011 O O . PRO A 1 125 ? -9.336 35.156 6.051 1 47.56 125 PRO A O 1
ATOM 1014 N N . GLU A 1 126 ? -10.867 34.219 7.289 1 38.62 126 GLU A N 1
ATOM 1015 C CA . GLU A 1 126 ? -11.844 35.219 6.844 1 38.62 126 GLU A CA 1
ATOM 1016 C C . GLU A 1 126 ? -11.516 36.594 7.391 1 38.62 126 GLU A C 1
ATOM 1018 O O . GLU A 1 126 ? -11 36.719 8.508 1 38.62 126 GLU A O 1
ATOM 1023 N N . MET B 1 1 ? -5.211 9.938 18.641 1 97 1 MET B N 1
ATOM 1024 C CA . MET B 1 1 ? -4.105 9.945 17.703 1 97 1 MET B CA 1
ATOM 1025 C C . MET B 1 1 ? -4.531 10.555 16.359 1 97 1 MET B C 1
ATOM 1027 O O . MET B 1 1 ? -5.727 10.727 16.109 1 97 1 MET B O 1
ATOM 1031 N N . ILE B 1 2 ? -3.543 11.078 15.641 1 98.5 2 ILE B N 1
ATOM 1032 C CA . ILE B 1 2 ? -3.795 11.75 14.367 1 98.5 2 ILE B CA 1
ATOM 1033 C C . ILE B 1 2 ? -3.145 10.961 13.227 1 98.5 2 ILE B C 1
ATOM 1035 O O . ILE B 1 2 ? -1.959 10.625 13.297 1 98.5 2 ILE B O 1
ATOM 1039 N N . TYR B 1 3 ? -3.951 10.641 12.219 1 98.81 3 TYR B N 1
ATOM 1040 C CA . TYR B 1 3 ? -3.43 9.945 11.055 1 98.81 3 TYR B CA 1
ATOM 1041 C C . TYR B 1 3 ? -2.936 10.93 10 1 98.81 3 TYR B C 1
ATOM 1043 O O . TYR B 1 3 ? -3.629 11.891 9.672 1 98.81 3 TYR B O 1
ATOM 1051 N N . ALA B 1 4 ? -1.783 10.711 9.453 1 98.81 4 ALA B N 1
ATOM 1052 C CA . ALA B 1 4 ? -1.226 11.586 8.43 1 98.81 4 ALA B CA 1
ATOM 1053 C C . ALA B 1 4 ? -1.228 10.906 7.062 1 98.81 4 ALA B C 1
ATOM 1055 O O . ALA B 1 4 ? -0.69 9.805 6.91 1 98.81 4 ALA B O 1
ATOM 1056 N N . ASP B 1 5 ? -1.822 11.578 6.117 1 98 5 ASP B N 1
ATOM 1057 C CA . ASP B 1 5 ? -1.789 11.086 4.746 1 98 5 ASP B CA 1
ATOM 1058 C C . ASP B 1 5 ? -0.46 11.422 4.074 1 98 5 ASP B C 1
ATOM 1060 O O . ASP B 1 5 ? 0.375 12.117 4.652 1 98 5 ASP B O 1
ATOM 1064 N N . THR B 1 6 ? -0.272 10.992 2.881 1 98 6 THR B N 1
ATOM 1065 C CA . THR B 1 6 ? 1.01 11.07 2.189 1 98 6 THR B CA 1
ATOM 1066 C C . THR B 1 6 ? 1.387 12.523 1.918 1 98 6 THR B C 1
ATOM 1068 O O . THR B 1 6 ? 2.557 12.898 2.016 1 98 6 THR B O 1
ATOM 1071 N N . ASP B 1 7 ? 0.445 13.375 1.616 1 95.69 7 ASP B N 1
ATOM 1072 C CA . ASP B 1 7 ? 0.741 14.75 1.244 1 95.69 7 ASP B CA 1
ATOM 1073 C C . ASP B 1 7 ? 1.383 15.508 2.404 1 95.69 7 ASP B C 1
ATOM 1075 O O . ASP B 1 7 ? 2.129 16.469 2.191 1 95.69 7 ASP B O 1
ATOM 1079 N N . PHE B 1 8 ? 1.033 15.117 3.562 1 97.94 8 PHE B N 1
ATOM 1080 C CA . PHE B 1 8 ? 1.647 15.719 4.742 1 97.94 8 PHE B CA 1
ATOM 1081 C C . PHE B 1 8 ? 3.162 15.562 4.703 1 97.94 8 PHE B C 1
ATOM 1083 O O . PHE B 1 8 ? 3.898 16.531 4.922 1 97.94 8 PHE B O 1
ATOM 1090 N N . PHE B 1 9 ? 3.619 14.445 4.387 1 97.5 9 PHE B N 1
ATOM 1091 C CA . PHE B 1 9 ? 5.043 14.133 4.359 1 97.5 9 PHE B CA 1
ATOM 1092 C C . PHE B 1 9 ? 5.707 14.742 3.133 1 97.5 9 PHE B C 1
ATOM 1094 O O . PHE B 1 9 ? 6.859 15.18 3.195 1 97.5 9 PHE B O 1
ATOM 1101 N N . ILE B 1 10 ? 4.977 14.75 2.057 1 95.5 10 ILE B N 1
ATOM 1102 C CA . ILE B 1 10 ? 5.504 15.398 0.86 1 95.5 10 ILE B CA 1
ATOM 1103 C C . ILE B 1 10 ? 5.777 16.875 1.152 1 95.5 10 ILE B C 1
ATOM 1105 O O . ILE B 1 10 ? 6.832 17.391 0.789 1 95.5 10 ILE B O 1
ATOM 1109 N N . ALA B 1 11 ? 4.809 17.516 1.806 1 94.25 11 ALA B N 1
ATOM 1110 C CA . ALA B 1 11 ? 4.965 18.922 2.164 1 94.25 11 ALA B CA 1
ATOM 1111 C C . ALA B 1 11 ? 6.211 19.141 3.018 1 94.25 11 ALA B C 1
ATOM 1113 O O . ALA B 1 11 ? 6.875 20.172 2.914 1 94.25 11 ALA B O 1
ATOM 1114 N N . LEU B 1 12 ? 6.508 18.156 3.811 1 93.25 12 LEU B N 1
ATOM 1115 C CA . LEU B 1 12 ? 7.621 18.297 4.746 1 93.25 12 LEU B CA 1
ATOM 1116 C C . LEU B 1 12 ? 8.945 18 4.051 1 93.25 12 LEU B C 1
ATOM 1118 O O . LEU B 1 12 ? 9.969 18.609 4.375 1 93.25 12 LEU B O 1
ATOM 1122 N N . VAL B 1 13 ? 8.93 17.062 3.059 1 86.56 13 VAL B N 1
ATOM 1123 C CA . VAL B 1 13 ? 10.188 16.578 2.492 1 86.56 13 VAL B CA 1
ATOM 1124 C C . VAL B 1 13 ? 10.516 17.359 1.227 1 86.56 13 VAL B C 1
ATOM 1126 O O . VAL B 1 13 ? 11.688 17.5 0.867 1 86.56 13 VAL B O 1
ATOM 1129 N N . LYS B 1 14 ? 9.523 17.719 0.515 1 85 14 LYS B N 1
ATOM 1130 C CA . LYS B 1 14 ? 9.734 18.438 -0.742 1 85 14 LYS B CA 1
ATOM 1131 C C . LYS B 1 14 ? 10.25 19.859 -0.491 1 85 14 LYS B C 1
ATOM 1133 O O . LYS B 1 14 ? 9.664 20.609 0.288 1 85 14 LYS B O 1
ATOM 1138 N N . ASP B 1 15 ? 11.18 20.141 -1.313 1 79.88 15 ASP B N 1
ATOM 1139 C CA . ASP B 1 15 ? 11.758 21.484 -1.187 1 79.88 15 ASP B CA 1
ATOM 1140 C C . ASP B 1 15 ? 10.797 22.531 -1.724 1 79.88 15 ASP B C 1
ATOM 1142 O O . ASP B 1 15 ? 10.172 22.344 -2.766 1 79.88 15 ASP B O 1
ATOM 1146 N N . ASP B 1 16 ? 10.68 23.578 -1.044 1 82.88 16 ASP B N 1
ATOM 1147 C CA . ASP B 1 16 ? 9.945 24.781 -1.451 1 82.88 16 ASP B CA 1
ATOM 1148 C C . ASP B 1 16 ? 8.445 24.484 -1.574 1 82.88 16 ASP B C 1
ATOM 1150 O O . ASP B 1 16 ? 7.762 25.078 -2.408 1 82.88 16 ASP B O 1
ATOM 1154 N N . ASP B 1 17 ? 8.133 23.531 -0.909 1 87.06 17 ASP B N 1
ATOM 1155 C CA . ASP B 1 17 ? 6.695 23.297 -0.873 1 87.06 17 ASP B CA 1
ATOM 1156 C C . ASP B 1 17 ? 5.977 24.422 -0.133 1 87.06 17 ASP B C 1
ATOM 1158 O O . ASP B 1 17 ? 6.387 24.812 0.962 1 87.06 17 ASP B O 1
ATOM 1162 N N . TRP B 1 18 ? 4.914 24.938 -0.72 1 91.06 18 TRP B N 1
ATOM 1163 C CA . TRP B 1 18 ? 4.215 26.078 -0.144 1 91.06 18 TRP B CA 1
ATOM 1164 C C . TRP B 1 18 ? 3.494 25.688 1.142 1 91.06 18 TRP B C 1
ATOM 1166 O O . TRP B 1 18 ? 3.125 26.562 1.941 1 91.06 18 TRP B O 1
ATOM 1176 N N . LEU B 1 19 ? 3.281 24.391 1.377 1 94.69 19 LEU B N 1
ATOM 1177 C CA . LEU B 1 19 ? 2.588 23.906 2.566 1 94.69 19 LEU B CA 1
ATOM 1178 C C . LEU B 1 19 ? 3.582 23.547 3.666 1 94.69 19 LEU B C 1
ATOM 1180 O O . LEU B 1 19 ? 3.184 23.156 4.766 1 94.69 19 LEU B O 1
ATOM 1184 N N . GLN B 1 20 ? 4.848 23.672 3.389 1 94.5 20 GLN B N 1
ATOM 1185 C CA . GLN B 1 20 ? 5.887 23.125 4.254 1 94.5 20 GLN B CA 1
ATOM 1186 C C . GLN B 1 20 ? 5.82 23.734 5.648 1 94.5 20 GLN B C 1
ATOM 1188 O O . GLN B 1 20 ? 5.867 23.016 6.652 1 94.5 20 GLN B O 1
ATOM 1193 N N . ASP B 1 21 ? 5.691 25.031 5.73 1 94.38 21 ASP B N 1
ATOM 1194 C CA . ASP B 1 21 ? 5.68 25.703 7.02 1 94.38 21 ASP B CA 1
ATOM 1195 C C . ASP B 1 21 ? 4.512 25.234 7.883 1 94.38 21 ASP B C 1
ATOM 1197 O O . ASP B 1 21 ? 4.691 24.938 9.07 1 94.38 21 ASP B O 1
ATOM 1201 N N . ARG B 1 22 ? 3.4 25.203 7.34 1 95.56 22 ARG B N 1
ATOM 1202 C CA . ARG B 1 22 ? 2.227 24.766 8.086 1 95.56 22 ARG B CA 1
ATOM 1203 C C . ARG B 1 22 ? 2.35 23.297 8.484 1 95.56 22 ARG B C 1
ATOM 1205 O O . ARG B 1 22 ? 1.985 22.922 9.602 1 95.56 22 ARG B O 1
ATOM 1212 N N . ALA B 1 23 ? 2.775 22.438 7.582 1 97 23 ALA B N 1
ATOM 1213 C CA . ALA B 1 23 ? 2.988 21.031 7.891 1 97 23 ALA B CA 1
ATOM 1214 C C . ALA B 1 23 ? 3.971 20.859 9.047 1 97 23 ALA B C 1
ATOM 1216 O O . ALA B 1 23 ? 3.75 20.047 9.945 1 97 23 ALA B O 1
ATOM 1217 N N . ALA B 1 24 ? 5 21.672 9 1 96 24 ALA B N 1
ATOM 1218 C CA . ALA B 1 24 ? 6 21.609 10.07 1 96 24 ALA B CA 1
ATOM 1219 C C . ALA B 1 24 ? 5.395 22.016 11.406 1 96 24 ALA B C 1
ATOM 1221 O O . ALA B 1 24 ? 5.688 21.406 12.438 1 96 24 ALA B O 1
ATOM 1222 N N . LYS B 1 25 ? 4.594 23.016 11.391 1 96.56 25 LYS B N 1
ATOM 1223 C CA . LYS B 1 25 ? 3.914 23.453 12.609 1 96.56 25 LYS B CA 1
ATOM 1224 C C . LYS B 1 25 ? 3.006 22.359 13.156 1 96.56 25 LYS B C 1
ATOM 1226 O O . LYS B 1 25 ? 3.002 22.094 14.359 1 96.56 25 LYS B O 1
ATOM 1231 N N . ILE B 1 26 ? 2.252 21.75 12.281 1 97.31 26 ILE B N 1
ATOM 1232 C CA . ILE B 1 26 ? 1.361 20.656 12.68 1 97.31 26 ILE B CA 1
ATOM 1233 C C . ILE B 1 26 ? 2.176 19.516 13.289 1 97.31 26 ILE B C 1
ATOM 1235 O O . ILE B 1 26 ? 1.805 18.969 14.32 1 97.31 26 ILE B O 1
ATOM 1239 N N . ALA B 1 27 ? 3.287 19.172 12.688 1 97.81 27 ALA B N 1
ATOM 1240 C CA . ALA B 1 27 ? 4.156 18.094 13.18 1 97.81 27 ALA B CA 1
ATOM 1241 C C . ALA B 1 27 ? 4.656 18.406 14.594 1 97.81 27 ALA B C 1
ATOM 1243 O O . ALA B 1 27 ? 4.633 17.531 15.469 1 97.81 27 ALA B O 1
ATOM 1244 N N . LEU B 1 28 ? 5.027 19.641 14.758 1 97.38 28 LEU B N 1
ATOM 1245 C CA . LEU B 1 28 ? 5.574 20.047 16.047 1 97.38 28 LEU B CA 1
ATOM 1246 C C . LEU B 1 28 ? 4.488 20.062 17.109 1 97.38 28 LEU B C 1
ATOM 1248 O O . LEU B 1 28 ? 4.707 19.578 18.234 1 97.38 28 LEU B O 1
ATOM 1252 N N . GLU B 1 29 ? 3.375 20.594 16.797 1 97.62 29 GLU B N 1
ATOM 1253 C CA . GLU B 1 29 ? 2.275 20.75 17.75 1 97.62 29 GLU B CA 1
ATOM 1254 C C . GLU B 1 29 ? 1.717 19.391 18.172 1 97.62 29 GLU B C 1
ATOM 1256 O O . GLU B 1 29 ? 1.105 19.266 19.234 1 97.62 29 GLU B O 1
ATOM 1261 N N . ASN B 1 30 ? 1.942 18.406 17.359 1 98.19 30 ASN B N 1
ATOM 1262 C CA . ASN B 1 30 ? 1.354 17.094 17.625 1 98.19 30 ASN B CA 1
ATOM 1263 C C . ASN B 1 30 ? 2.424 16.016 17.734 1 98.19 30 ASN B C 1
ATOM 1265 O O . ASN B 1 30 ? 2.182 14.852 17.375 1 98.19 30 ASN B O 1
ATOM 1269 N N . GLU B 1 31 ? 3.572 16.391 18.094 1 97.38 31 GLU B N 1
ATOM 1270 C CA . GLU B 1 31 ? 4.684 15.453 18.25 1 97.38 31 GLU B CA 1
ATOM 1271 C C . GLU B 1 31 ? 4.293 14.273 19.141 1 97.38 31 GLU B C 1
ATOM 1273 O O . GLU B 1 31 ? 3.746 14.469 20.234 1 97.38 31 GLU B O 1
ATOM 1278 N N . GLY B 1 32 ? 4.508 13.055 18.656 1 97.75 32 GLY B N 1
ATOM 1279 C CA . GLY B 1 32 ? 4.215 11.852 19.422 1 97.75 32 GLY B CA 1
ATOM 1280 C C . GLY B 1 32 ? 2.781 11.383 19.281 1 97.75 32 GLY B C 1
ATOM 1281 O O . GLY B 1 32 ? 2.41 10.336 19.812 1 97.75 32 GLY B O 1
ATOM 1282 N N . GLU B 1 33 ? 2.023 12.18 18.547 1 98.5 33 GLU B N 1
ATOM 1283 C CA . GLU B 1 33 ? 0.604 11.852 18.438 1 98.5 33 GLU B CA 1
ATOM 1284 C C . GLU B 1 33 ? 0.227 11.516 16.984 1 98.5 33 GLU B C 1
ATOM 1286 O O . GLU B 1 33 ? -0.933 11.219 16.703 1 98.5 33 GLU B O 1
ATOM 1291 N N . ILE B 1 34 ? 1.182 11.586 16.109 1 98.81 34 ILE B N 1
ATOM 1292 C CA . ILE B 1 34 ? 0.93 11.344 14.695 1 98.81 34 ILE B CA 1
ATOM 1293 C C . ILE B 1 34 ? 1.324 9.914 14.328 1 98.81 34 ILE B C 1
ATOM 1295 O O . ILE B 1 34 ? 2.377 9.43 14.75 1 98.81 34 ILE B O 1
ATOM 1299 N N . TYR B 1 35 ? 0.469 9.266 13.648 1 98.88 35 TYR B N 1
ATOM 1300 C CA . TYR B 1 35 ? 0.789 7.953 13.102 1 98.88 35 TYR B CA 1
ATOM 1301 C C . TYR B 1 35 ? 0.376 7.852 11.641 1 98.88 35 TYR B C 1
ATOM 1303 O O . TYR B 1 35 ? -0.313 8.734 11.117 1 98.88 35 TYR B O 1
ATOM 1311 N N . THR B 1 36 ? 0.881 6.922 10.945 1 98.75 36 THR B N 1
ATOM 1312 C CA . THR B 1 36 ? 0.535 6.613 9.562 1 98.75 36 THR B CA 1
ATOM 1313 C C . THR B 1 36 ? 0.621 5.113 9.305 1 98.75 36 THR B C 1
ATOM 1315 O O . THR B 1 36 ? 0.534 4.312 10.242 1 98.75 36 THR B O 1
ATOM 1318 N N . SER B 1 37 ? 0.634 4.738 8 1 98.19 37 SER B N 1
ATOM 1319 C CA . SER B 1 37 ? 0.561 3.316 7.684 1 98.19 37 SER B CA 1
ATOM 1320 C C . SER B 1 37 ? 1.653 2.914 6.699 1 98.19 37 SER B C 1
ATOM 1322 O O . SER B 1 37 ? 2.332 3.771 6.129 1 98.19 37 SER B O 1
ATOM 1324 N N . ARG B 1 38 ? 1.819 1.61 6.48 1 98.19 38 ARG B N 1
ATOM 1325 C CA . ARG B 1 38 ? 2.748 1.112 5.473 1 98.19 38 ARG B CA 1
ATOM 1326 C C . ARG B 1 38 ? 2.363 1.605 4.082 1 98.19 38 ARG B C 1
ATOM 1328 O O . ARG B 1 38 ? 3.23 1.854 3.242 1 98.19 38 ARG B O 1
ATOM 1335 N N . ALA B 1 39 ? 1.08 1.791 3.906 1 98.31 39 ALA B N 1
ATOM 1336 C CA . ALA B 1 39 ? 0.614 2.268 2.607 1 98.31 39 ALA B CA 1
ATOM 1337 C C . ALA B 1 39 ? 1.17 3.656 2.301 1 98.31 39 ALA B C 1
ATOM 1339 O O . ALA B 1 39 ? 1.48 3.967 1.148 1 98.31 39 ALA B O 1
ATOM 1340 N N . THR B 1 40 ? 1.247 4.508 3.312 1 98.62 40 THR B N 1
ATOM 1341 C CA . THR B 1 40 ? 1.824 5.836 3.143 1 98.62 40 THR B CA 1
ATOM 1342 C C . THR B 1 40 ? 3.283 5.738 2.705 1 98.62 40 THR B C 1
ATOM 1344 O O . THR B 1 40 ? 3.701 6.422 1.767 1 98.62 40 THR B O 1
ATOM 1347 N N . LEU B 1 41 ? 4.008 4.855 3.373 1 98.69 41 LEU B N 1
ATOM 1348 C CA . LEU B 1 41 ? 5.414 4.684 3.039 1 98.69 41 LEU B CA 1
ATOM 1349 C C . LEU B 1 41 ? 5.574 4.117 1.632 1 98.69 41 LEU B C 1
ATOM 1351 O O . LEU B 1 41 ? 6.457 4.543 0.882 1 98.69 41 LEU B O 1
ATOM 1355 N N . LEU B 1 42 ? 4.723 3.182 1.275 1 98.81 42 LEU B N 1
ATOM 1356 C CA . LEU B 1 42 ? 4.738 2.621 -0.071 1 98.81 42 LEU B CA 1
ATOM 1357 C C . LEU B 1 42 ? 4.426 3.693 -1.11 1 98.81 42 LEU B C 1
ATOM 1359 O O . LEU B 1 42 ? 5.051 3.73 -2.174 1 98.81 42 LEU B O 1
ATOM 1363 N N . GLU B 1 43 ? 3.498 4.523 -0.835 1 98.62 43 GLU B N 1
ATOM 1364 C CA . GLU B 1 43 ? 3.154 5.625 -1.727 1 98.62 43 GLU B CA 1
ATOM 1365 C C . GLU B 1 43 ? 4.328 6.586 -1.894 1 98.62 43 GLU B C 1
ATOM 1367 O O . GLU B 1 43 ? 4.574 7.094 -2.99 1 98.62 43 GLU B O 1
ATOM 1372 N N . LEU B 1 44 ? 5.059 6.867 -0.854 1 98.12 44 LEU B N 1
ATOM 1373 C CA . LEU B 1 44 ? 6.25 7.703 -0.95 1 98.12 44 LEU B CA 1
ATOM 1374 C C . LEU B 1 44 ? 7.277 7.078 -1.891 1 98.12 44 LEU B C 1
ATOM 1376 O O . LEU B 1 44 ? 7.91 7.785 -2.68 1 98.12 44 LEU B O 1
ATOM 1380 N N . LEU B 1 45 ? 7.434 5.75 -1.797 1 98.56 45 LEU B N 1
ATOM 1381 C CA . LEU B 1 45 ? 8.328 5.074 -2.732 1 98.56 45 LEU B CA 1
ATOM 1382 C C . LEU B 1 45 ? 7.836 5.238 -4.168 1 98.56 45 LEU B C 1
ATOM 1384 O O . LEU B 1 45 ? 8.633 5.508 -5.07 1 98.56 45 LEU B O 1
ATOM 1388 N N . MET B 1 46 ? 6.566 5.184 -4.355 1 98.25 46 MET B N 1
ATOM 1389 C CA . MET B 1 46 ? 5.961 5.238 -5.68 1 98.25 46 MET B CA 1
ATOM 1390 C C . MET B 1 46 ? 6.199 6.602 -6.332 1 98.25 46 MET B C 1
ATOM 1392 O O . MET B 1 46 ? 6.352 6.691 -7.551 1 98.25 46 MET B O 1
ATOM 1396 N N . ILE B 1 47 ? 6.266 7.602 -5.543 1 96.75 47 ILE B N 1
ATOM 1397 C CA . ILE B 1 47 ? 6.289 8.938 -6.125 1 96.75 47 ILE B CA 1
ATOM 1398 C C . ILE B 1 47 ? 7.695 9.523 -6.016 1 96.75 47 ILE B C 1
ATOM 1400 O O . ILE B 1 47 ? 7.941 10.648 -6.449 1 96.75 47 ILE B O 1
ATOM 1404 N N . SER B 1 48 ? 8.586 8.859 -5.441 1 96.31 48 SER B N 1
ATOM 1405 C CA . SER B 1 48 ? 9.922 9.375 -5.145 1 96.31 48 SER B CA 1
ATOM 1406 C C . SER B 1 48 ? 10.625 9.836 -6.414 1 96.31 48 SER B C 1
ATOM 1408 O O . SER B 1 48 ? 11.266 10.891 -6.426 1 96.31 48 SER B O 1
ATOM 1410 N N . ASP B 1 49 ? 10.531 9.094 -7.531 1 95.25 49 ASP B N 1
ATOM 1411 C CA . ASP B 1 49 ? 11.188 9.477 -8.773 1 95.25 49 ASP B CA 1
ATOM 1412 C C . ASP B 1 49 ? 10.516 10.688 -9.406 1 95.25 49 ASP B C 1
ATOM 1414 O O . ASP B 1 49 ? 11.188 11.578 -9.922 1 95.25 49 ASP B O 1
ATOM 1418 N N . ARG B 1 50 ? 9.242 10.672 -9.328 1 93.25 50 ARG B N 1
ATOM 1419 C CA . ARG B 1 50 ? 8.484 11.766 -9.922 1 93.25 50 ARG B CA 1
ATOM 1420 C C . ARG B 1 50 ? 8.828 13.094 -9.258 1 93.25 50 ARG B C 1
ATOM 1422 O O . ARG B 1 50 ? 9.023 14.102 -9.945 1 93.25 50 ARG B O 1
ATOM 1429 N N . PHE B 1 51 ? 8.961 13.07 -7.969 1 90.31 51 PHE B N 1
ATOM 1430 C CA . PHE B 1 51 ? 9.203 14.312 -7.234 1 90.31 51 PHE B CA 1
ATOM 1431 C C . PHE B 1 51 ? 10.688 14.492 -6.957 1 90.31 51 PHE B C 1
ATOM 1433 O O . PHE B 1 51 ? 11.086 15.461 -6.305 1 90.31 51 PHE B O 1
ATOM 1440 N N . GLU B 1 52 ? 11.492 13.555 -7.297 1 91.31 52 GLU B N 1
ATOM 1441 C CA . GLU B 1 52 ? 12.945 13.617 -7.297 1 91.31 52 GLU B CA 1
ATOM 1442 C C . GLU B 1 52 ? 13.492 13.797 -5.883 1 91.31 52 GLU B C 1
ATOM 1444 O O . GLU B 1 52 ? 14.344 14.656 -5.641 1 91.31 52 GLU B O 1
ATOM 1449 N N . PHE B 1 53 ? 12.945 13.039 -5.035 1 91.56 53 PHE B N 1
ATOM 1450 C CA . PHE B 1 53 ? 13.555 13.023 -3.709 1 91.56 53 PHE B CA 1
ATOM 1451 C C . PHE B 1 53 ? 14.109 11.641 -3.385 1 91.56 53 PHE B C 1
ATOM 1453 O O . PHE B 1 53 ? 13.75 10.656 -4.027 1 91.56 53 PHE B O 1
ATOM 1460 N N . ASP B 1 54 ? 15.016 11.641 -2.422 1 94.56 54 ASP B N 1
ATOM 1461 C CA . ASP B 1 54 ? 15.633 10.391 -1.988 1 94.56 54 ASP B CA 1
ATOM 1462 C C . ASP B 1 54 ? 14.656 9.539 -1.186 1 94.56 54 ASP B C 1
ATOM 1464 O O . ASP B 1 54 ? 14.188 9.953 -0.121 1 94.56 54 ASP B O 1
ATOM 1468 N N . ARG B 1 55 ? 14.414 8.367 -1.689 1 96 55 ARG B N 1
ATOM 1469 C CA . ARG B 1 55 ? 13.383 7.523 -1.088 1 96 55 ARG B CA 1
ATOM 1470 C C . ARG B 1 55 ? 13.797 7.074 0.309 1 96 55 ARG B C 1
ATOM 1472 O O . ARG B 1 55 ? 12.969 7.027 1.222 1 96 55 ARG B O 1
ATOM 1479 N N . MET B 1 56 ? 15.055 6.746 0.566 1 97 56 MET B N 1
ATOM 1480 C CA . MET B 1 56 ? 15.516 6.316 1.884 1 97 56 MET B CA 1
ATOM 1481 C C . MET B 1 56 ? 15.406 7.453 2.896 1 97 56 MET B C 1
ATOM 1483 O O . MET B 1 56 ? 14.977 7.238 4.031 1 97 56 MET B O 1
ATOM 1487 N N . GLU B 1 57 ? 15.75 8.57 2.502 1 95.94 57 GLU B N 1
ATOM 1488 C CA . GLU B 1 57 ? 15.633 9.75 3.361 1 95.94 57 GLU B CA 1
ATOM 1489 C C . GLU B 1 57 ? 14.172 10.055 3.684 1 95.94 57 GLU B C 1
ATOM 1491 O O . GLU B 1 57 ? 13.836 10.398 4.82 1 95.94 57 GLU B O 1
ATOM 1496 N N . ALA B 1 58 ? 13.375 9.961 2.678 1 96.31 58 ALA B N 1
ATOM 1497 C CA . ALA B 1 58 ? 11.953 10.227 2.875 1 96.31 58 ALA B CA 1
ATOM 1498 C C . ALA B 1 58 ? 11.344 9.266 3.891 1 96.31 58 ALA B C 1
ATOM 1500 O O . ALA B 1 58 ? 10.562 9.672 4.75 1 96.31 58 ALA B O 1
ATOM 1501 N N . LEU B 1 59 ? 11.711 7.969 3.809 1 98 59 LEU B N 1
ATOM 1502 C CA . LEU B 1 59 ? 11.227 6.984 4.766 1 98 59 LEU B CA 1
ATOM 1503 C C . LEU B 1 59 ? 11.688 7.32 6.18 1 98 59 LEU B C 1
ATOM 1505 O O . LEU B 1 59 ? 10.891 7.312 7.121 1 98 59 LEU B O 1
ATOM 1509 N N . THR B 1 60 ? 12.945 7.645 6.281 1 97.75 60 THR B N 1
ATOM 1510 C CA . THR B 1 60 ? 13.531 7.969 7.578 1 97.75 60 THR B CA 1
ATOM 1511 C C . THR B 1 60 ? 12.844 9.188 8.188 1 97.75 60 THR B C 1
ATOM 1513 O O . THR B 1 60 ? 12.492 9.188 9.367 1 97.75 60 THR B O 1
ATOM 1516 N N . TYR B 1 61 ? 12.641 10.172 7.383 1 96.25 61 TYR B N 1
ATOM 1517 C CA . TYR B 1 61 ? 12.023 11.406 7.844 1 96.25 61 TYR B CA 1
ATOM 1518 C C . TYR B 1 61 ? 10.586 11.164 8.281 1 96.25 61 TYR B C 1
ATOM 1520 O O . TYR B 1 61 ? 10.148 11.68 9.312 1 96.25 61 TYR B O 1
ATOM 1528 N N . ALA B 1 62 ? 9.852 10.43 7.516 1 97.88 62 ALA B N 1
ATOM 1529 C CA . ALA B 1 62 ? 8.477 10.102 7.863 1 97.88 62 ALA B CA 1
ATOM 1530 C C . ALA B 1 62 ? 8.398 9.422 9.227 1 97.88 62 ALA B C 1
ATOM 1532 O O . ALA B 1 62 ? 7.504 9.719 10.023 1 97.88 62 ALA B O 1
ATOM 1533 N N . LEU B 1 63 ? 9.391 8.547 9.492 1 97.94 63 LEU B N 1
ATOM 1534 C CA . LEU B 1 63 ? 9.367 7.766 10.719 1 97.94 63 LEU B CA 1
ATOM 1535 C C . LEU B 1 63 ? 9.805 8.609 11.914 1 97.94 63 LEU B C 1
ATOM 1537 O O . LEU B 1 63 ? 9.562 8.234 13.062 1 97.94 63 LEU B O 1
ATOM 1541 N N . GLU B 1 64 ? 10.492 9.688 11.625 1 97.44 64 GLU B N 1
ATOM 1542 C CA . GLU B 1 64 ? 10.82 10.641 12.688 1 97.44 64 GLU B CA 1
ATOM 1543 C C . GLU B 1 64 ? 9.586 11.406 13.141 1 97.44 64 GLU B C 1
ATOM 1545 O O . GLU B 1 64 ? 9.484 11.812 14.297 1 97.44 64 GLU B O 1
ATOM 1550 N N . ILE B 1 65 ? 8.664 11.523 12.25 1 97.75 65 ILE B N 1
ATOM 1551 C CA . ILE B 1 65 ? 7.516 12.398 12.469 1 97.75 65 ILE B CA 1
ATOM 1552 C C . ILE B 1 65 ? 6.32 11.57 12.938 1 97.75 65 ILE B C 1
ATOM 1554 O O . ILE B 1 65 ? 5.516 12.031 13.742 1 97.75 65 ILE B O 1
ATOM 1558 N N . ALA B 1 66 ? 6.203 10.328 12.445 1 98.62 66 ALA B N 1
ATOM 1559 C CA . ALA B 1 66 ? 4.984 9.555 12.664 1 98.62 66 ALA B CA 1
ATOM 1560 C C . ALA B 1 66 ? 5.316 8.109 13.039 1 98.62 66 ALA B C 1
ATOM 1562 O O . ALA B 1 66 ? 6.262 7.527 12.508 1 98.62 66 ALA B O 1
ATOM 1563 N N . MET B 1 67 ? 4.5 7.547 13.859 1 98.38 67 MET B N 1
ATOM 1564 C CA . MET B 1 67 ? 4.578 6.121 14.164 1 98.38 67 MET B CA 1
ATOM 1565 C C . MET B 1 67 ? 3.896 5.293 13.078 1 98.38 67 MET B C 1
ATOM 1567 O O . MET B 1 67 ? 2.936 5.75 12.461 1 98.38 67 MET B O 1
ATOM 1571 N N . VAL B 1 68 ? 4.359 4.129 12.898 1 98.25 68 VAL B N 1
ATOM 1572 C CA . VAL B 1 68 ? 3.732 3.131 12.039 1 98.25 68 VAL B CA 1
ATOM 1573 C C . VAL B 1 68 ? 3.484 1.85 12.828 1 98.25 68 VAL B C 1
ATOM 1575 O O . VAL B 1 68 ? 4.43 1.159 13.219 1 98.25 68 VAL B O 1
ATOM 1578 N N . PRO B 1 69 ? 2.283 1.503 13.031 1 96.06 69 PRO B N 1
ATOM 1579 C CA . PRO B 1 69 ? 1.968 0.368 13.898 1 96.06 69 PRO B CA 1
ATOM 1580 C C . PRO B 1 69 ? 2.273 -0.978 13.25 1 96.06 69 PRO B C 1
ATOM 1582 O O . PRO B 1 69 ? 2.066 -2.027 13.867 1 96.06 69 PRO B O 1
ATOM 1585 N N . GLU B 1 70 ? 2.902 -0.987 12.125 1 95.44 70 GLU B N 1
ATOM 1586 C CA . GLU B 1 70 ? 3.258 -2.189 11.375 1 95.44 70 GLU B CA 1
ATOM 1587 C C . GLU B 1 70 ? 4.766 -2.273 11.156 1 95.44 70 GLU B C 1
ATOM 1589 O O . GLU B 1 70 ? 5.5 -1.343 11.492 1 95.44 70 GLU B O 1
ATOM 1594 N N . ASP B 1 71 ? 5.168 -3.439 10.672 1 95.75 71 ASP B N 1
ATOM 1595 C CA . ASP B 1 71 ? 6.586 -3.604 10.375 1 95.75 71 ASP B CA 1
ATOM 1596 C C . ASP B 1 71 ? 7.016 -2.691 9.227 1 95.75 71 ASP B C 1
ATOM 1598 O O . ASP B 1 71 ? 6.793 -3.01 8.055 1 95.75 71 ASP B O 1
ATOM 1602 N N .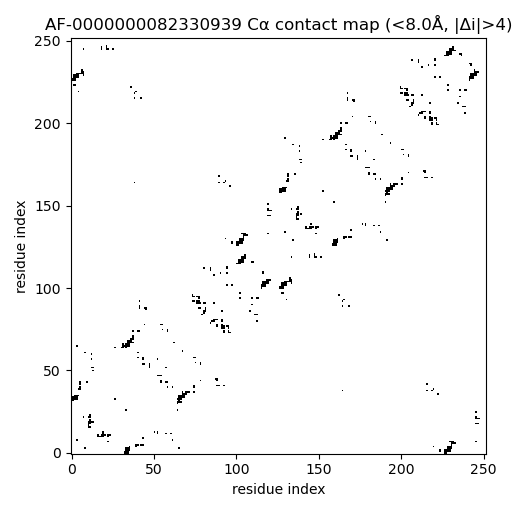 GLU B 1 72 ? 7.703 -1.686 9.617 1 96.88 72 GLU B N 1
ATOM 1603 C CA . GLU B 1 72 ? 8.109 -0.709 8.609 1 96.88 72 GLU B CA 1
ATOM 1604 C C . GLU B 1 72 ? 9.406 -1.125 7.93 1 96.88 72 GLU B C 1
ATOM 1606 O O . GLU B 1 72 ? 9.773 -0.575 6.887 1 96.88 72 GLU B O 1
ATOM 1611 N N . ASP B 1 73 ? 10.125 -2.148 8.438 1 97.75 73 ASP B N 1
ATOM 1612 C CA . ASP B 1 73 ? 11.398 -2.576 7.863 1 97.75 73 ASP B CA 1
ATOM 1613 C C . ASP B 1 73 ? 11.219 -3.062 6.426 1 97.75 73 ASP B C 1
ATOM 1615 O O . ASP B 1 73 ? 12.117 -2.918 5.598 1 97.75 73 ASP B O 1
ATOM 1619 N N . VAL B 1 74 ? 10.07 -3.564 6.184 1 98.44 74 VAL B N 1
ATOM 1620 C CA . VAL B 1 74 ? 9.75 -4.105 4.867 1 98.44 74 VAL B CA 1
ATOM 1621 C C . VAL B 1 74 ? 9.922 -3.018 3.809 1 98.44 74 VAL B C 1
ATOM 1623 O O . VAL B 1 74 ? 10.344 -3.299 2.684 1 98.44 74 VAL B O 1
ATOM 1626 N N . LEU B 1 75 ? 9.703 -1.717 4.172 1 98.81 75 LEU B N 1
ATOM 1627 C CA . LEU B 1 75 ? 9.758 -0.634 3.197 1 98.81 75 LEU B CA 1
ATOM 1628 C C . LEU B 1 75 ? 11.203 -0.211 2.943 1 98.81 75 LEU B C 1
ATOM 1630 O O . LEU B 1 75 ? 11.547 0.199 1.832 1 98.81 75 LEU B O 1
ATOM 1634 N N . PHE B 1 76 ? 12.008 -0.326 3.936 1 98.69 76 PHE B N 1
ATOM 1635 C CA . PHE B 1 76 ? 13.422 -0.051 3.715 1 98.69 76 PHE B CA 1
ATOM 1636 C C . PHE B 1 76 ? 14.047 -1.11 2.814 1 98.69 76 PHE B C 1
ATOM 1638 O O . PHE B 1 76 ? 14.859 -0.792 1.944 1 98.69 76 PHE B O 1
ATOM 1645 N N . GLN B 1 77 ? 13.656 -2.352 3.025 1 98.5 77 GLN B N 1
ATOM 1646 C CA . GLN B 1 77 ? 14.117 -3.418 2.139 1 98.5 77 GLN B CA 1
ATOM 1647 C C . GLN B 1 77 ? 13.609 -3.203 0.716 1 98.5 77 GLN B C 1
ATOM 1649 O O . GLN B 1 77 ? 14.352 -3.406 -0.249 1 98.5 77 GLN B O 1
ATOM 1654 N N . ALA B 1 78 ? 12.359 -2.797 0.605 1 98.75 78 ALA B N 1
ATOM 1655 C CA . ALA B 1 78 ? 11.812 -2.494 -0.712 1 98.75 78 ALA B CA 1
ATOM 1656 C C . ALA B 1 78 ? 12.602 -1.387 -1.399 1 98.75 78 ALA B C 1
ATOM 1658 O O . ALA B 1 78 ? 12.938 -1.497 -2.582 1 98.75 78 ALA B O 1
ATOM 1659 N N . ALA B 1 79 ? 12.906 -0.352 -0.633 1 98.69 79 ALA B N 1
ATOM 1660 C CA . ALA B 1 79 ? 13.695 0.748 -1.182 1 98.69 79 ALA B CA 1
ATOM 1661 C C . ALA B 1 79 ? 15.047 0.254 -1.689 1 98.69 79 ALA B C 1
ATOM 1663 O O . ALA B 1 79 ? 15.523 0.708 -2.729 1 98.69 79 ALA B O 1
ATOM 1664 N N . ASP B 1 80 ? 15.633 -0.649 -0.986 1 98.25 80 ASP B N 1
ATOM 1665 C CA . ASP B 1 80 ? 16.906 -1.234 -1.401 1 98.25 80 ASP B CA 1
ATOM 1666 C C . ASP B 1 80 ? 16.766 -1.985 -2.723 1 98.25 80 ASP B C 1
ATOM 1668 O O . ASP B 1 80 ? 17.594 -1.85 -3.617 1 98.25 80 ASP B O 1
ATOM 1672 N N . TYR B 1 81 ? 15.711 -2.779 -2.896 1 98.31 81 TYR B N 1
ATOM 1673 C CA . TYR B 1 81 ? 15.453 -3.52 -4.125 1 98.31 81 TYR B CA 1
ATOM 1674 C C . TYR B 1 81 ? 15.219 -2.57 -5.293 1 98.31 81 TYR B C 1
ATOM 1676 O O . TYR B 1 81 ? 15.602 -2.863 -6.43 1 98.31 81 TYR B O 1
ATOM 1684 N N . MET B 1 82 ? 14.57 -1.458 -5 1 98.38 82 MET B N 1
ATOM 1685 C CA . MET B 1 82 ? 14.367 -0.459 -6.047 1 98.38 82 MET B CA 1
ATOM 1686 C C . MET B 1 82 ? 15.711 0.109 -6.516 1 98.38 82 MET B C 1
ATOM 1688 O O . MET B 1 82 ? 15.945 0.245 -7.715 1 98.38 82 MET B O 1
ATOM 1692 N N . GLU B 1 83 ? 16.5 0.416 -5.559 1 97.5 83 GLU B N 1
ATOM 1693 C CA . GLU B 1 83 ? 17.781 1.062 -5.852 1 97.5 83 GLU B CA 1
ATOM 1694 C C . GLU B 1 83 ? 18.75 0.089 -6.52 1 97.5 83 GLU B C 1
ATOM 1696 O O . GLU B 1 83 ? 19.375 0.423 -7.527 1 97.5 83 GLU B O 1
ATOM 1701 N N . GLN B 1 84 ? 18.844 -1.111 -6.051 1 97.44 84 GLN B N 1
ATOM 1702 C CA . GLN B 1 84 ? 19.875 -2.051 -6.457 1 97.44 84 GLN B CA 1
ATOM 1703 C C . GLN B 1 84 ? 19.438 -2.869 -7.668 1 97.44 84 GLN B C 1
ATOM 1705 O O . GLN B 1 84 ? 20.25 -3.217 -8.523 1 97.44 84 GLN B O 1
ATOM 1710 N N . ASP B 1 85 ? 18.109 -3.154 -7.742 1 97.69 85 ASP B N 1
ATOM 1711 C CA . ASP B 1 85 ? 17.656 -4.125 -8.734 1 97.69 85 ASP B CA 1
ATOM 1712 C C . ASP B 1 85 ? 16.688 -3.48 -9.727 1 97.69 85 ASP B C 1
ATOM 1714 O O . ASP B 1 85 ? 16.297 -4.105 -10.719 1 97.69 85 ASP B O 1
ATOM 1718 N N . GLY B 1 86 ? 16.281 -2.314 -9.438 1 97.19 86 GLY B N 1
ATOM 1719 C CA . GLY B 1 86 ? 15.438 -1.594 -10.375 1 97.19 86 GLY B CA 1
ATOM 1720 C C . GLY B 1 86 ? 13.992 -2.061 -10.359 1 97.19 86 GLY B C 1
ATOM 1721 O O . GLY B 1 86 ? 13.258 -1.864 -11.328 1 97.19 86 GLY B O 1
ATOM 1722 N N . LEU B 1 87 ? 13.609 -2.664 -9.258 1 98.06 87 LEU B N 1
ATOM 1723 C CA . LEU B 1 87 ? 12.227 -3.113 -9.148 1 98.06 87 LEU B CA 1
ATOM 1724 C C . LEU B 1 87 ? 11.289 -1.933 -8.945 1 98.06 87 LEU B C 1
ATOM 1726 O O . LEU B 1 87 ? 11.688 -0.905 -8.391 1 98.06 87 LEU B O 1
ATOM 1730 N N . THR B 1 88 ? 10.039 -2.094 -9.398 1 98 88 THR B N 1
ATOM 1731 C CA . THR B 1 88 ? 9.008 -1.106 -9.094 1 98 88 THR B CA 1
ATOM 1732 C C . THR B 1 88 ? 8.656 -1.134 -7.613 1 98 88 THR B C 1
ATOM 1734 O O . THR B 1 88 ? 8.984 -2.092 -6.91 1 98 88 THR B O 1
ATOM 1737 N N . PRO B 1 89 ? 8.023 -0.161 -7.113 1 98.62 89 PRO B N 1
ATOM 1738 C CA . PRO B 1 89 ? 7.719 -0.101 -5.68 1 98.62 89 PRO B CA 1
ATOM 1739 C C . PRO B 1 89 ? 6.883 -1.287 -5.203 1 98.62 89 PRO B C 1
ATOM 1741 O O . PRO B 1 89 ? 7.211 -1.909 -4.191 1 98.62 89 PRO B O 1
ATOM 1744 N N . PHE B 1 90 ? 5.84 -1.638 -5.945 1 98.62 90 PHE B N 1
ATOM 1745 C CA . PHE B 1 90 ? 5.016 -2.76 -5.516 1 98.62 90 PHE B CA 1
ATOM 1746 C C . PHE B 1 90 ? 5.777 -4.07 -5.637 1 98.62 90 PHE B C 1
ATOM 1748 O O . PHE B 1 90 ? 5.707 -4.922 -4.746 1 98.62 90 PHE B O 1
ATOM 1755 N N . ASP B 1 91 ? 6.523 -4.238 -6.723 1 98.56 91 ASP B N 1
ATOM 1756 C CA . ASP B 1 91 ? 7.316 -5.457 -6.863 1 98.56 91 ASP B CA 1
ATOM 1757 C C . ASP B 1 91 ? 8.336 -5.582 -5.73 1 98.56 91 ASP B C 1
ATOM 1759 O O . ASP B 1 91 ? 8.5 -6.656 -5.152 1 98.56 91 ASP B O 1
ATOM 1763 N N . ALA B 1 92 ? 8.992 -4.48 -5.492 1 98.75 92 ALA B N 1
ATOM 1764 C CA . ALA B 1 92 ? 9.977 -4.438 -4.414 1 98.75 92 ALA B CA 1
ATOM 1765 C C . ALA B 1 92 ? 9.336 -4.758 -3.07 1 98.75 92 ALA B C 1
ATOM 1767 O O . ALA B 1 92 ? 9.898 -5.504 -2.266 1 98.75 92 ALA B O 1
ATOM 1768 N N . TYR B 1 93 ? 8.195 -4.23 -2.787 1 98.81 93 TYR B N 1
ATOM 1769 C CA . TYR B 1 93 ? 7.461 -4.512 -1.559 1 98.81 93 TYR B CA 1
ATOM 1770 C C . TYR B 1 93 ? 7.133 -5.996 -1.447 1 98.81 93 TYR B C 1
ATOM 1772 O O . TYR B 1 93 ? 7.289 -6.598 -0.38 1 98.81 93 TYR B O 1
ATOM 1780 N N . HIS B 1 94 ? 6.656 -6.598 -2.525 1 98.75 94 HIS B N 1
ATOM 1781 C CA . HIS B 1 94 ? 6.254 -8 -2.494 1 98.75 94 HIS B CA 1
ATOM 1782 C C . HIS B 1 94 ? 7.43 -8.906 -2.146 1 98.75 94 HIS B C 1
ATOM 1784 O O . HIS B 1 94 ? 7.301 -9.805 -1.311 1 98.75 94 HIS B O 1
ATOM 1790 N N . VAL B 1 95 ? 8.539 -8.617 -2.773 1 98.31 95 VAL B N 1
ATOM 1791 C CA . VAL B 1 95 ? 9.719 -9.43 -2.488 1 98.31 95 VAL B CA 1
ATOM 1792 C C . VAL B 1 95 ? 10.141 -9.234 -1.035 1 98.31 95 VAL B C 1
ATOM 1794 O O . VA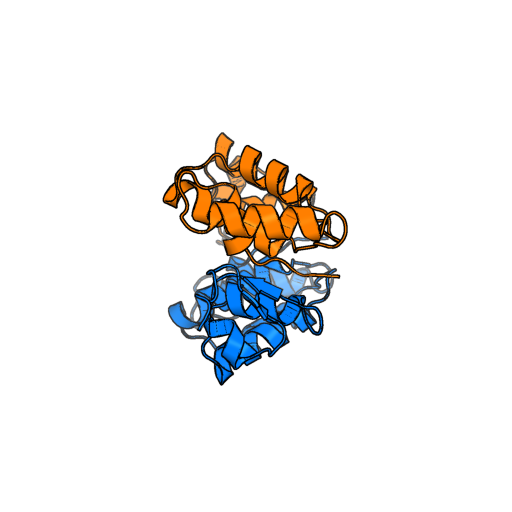L B 1 95 ? 10.43 -10.203 -0.331 1 98.31 95 VAL B O 1
ATOM 1797 N N . ALA B 1 96 ? 10.172 -8.008 -0.608 1 98.5 96 ALA B N 1
ATOM 1798 C CA . ALA B 1 96 ? 10.562 -7.707 0.765 1 98.5 96 ALA B CA 1
ATOM 1799 C C . ALA B 1 96 ? 9.625 -8.367 1.767 1 98.5 96 ALA B C 1
ATOM 1801 O O . ALA B 1 96 ? 10.062 -8.898 2.787 1 98.5 96 ALA B O 1
ATOM 1802 N N . TYR B 1 97 ? 8.344 -8.352 1.479 1 98.56 97 TYR B N 1
ATOM 1803 C CA . TYR B 1 97 ? 7.344 -8.898 2.383 1 98.56 97 TYR B CA 1
ATOM 1804 C C . TYR B 1 97 ? 7.418 -10.422 2.424 1 98.56 97 TYR B C 1
ATOM 1806 O O . TYR B 1 97 ? 7.258 -11.031 3.484 1 98.56 97 TYR B O 1
ATOM 1814 N N . ALA B 1 98 ? 7.66 -10.992 1.295 1 98.25 98 ALA B N 1
ATOM 1815 C CA . ALA B 1 98 ? 7.781 -12.453 1.215 1 98.25 98 ALA B CA 1
ATOM 1816 C C . ALA B 1 98 ? 8.977 -12.945 2.021 1 98.25 98 ALA B C 1
ATOM 1818 O O . ALA B 1 98 ? 8.945 -14.055 2.568 1 98.25 98 ALA B O 1
ATOM 1819 N N . ASP B 1 99 ? 10.016 -12.07 2.027 1 97.38 99 ASP B N 1
ATOM 1820 C CA . ASP B 1 99 ? 11.25 -12.398 2.74 1 97.38 99 ASP B CA 1
ATOM 1821 C C . ASP B 1 99 ? 11.828 -13.719 2.244 1 97.38 99 ASP B C 1
ATOM 1823 O O . ASP B 1 99 ? 12.148 -13.859 1.062 1 97.38 99 ASP B O 1
ATOM 1827 N N . GLU B 1 100 ? 11.805 -14.781 3.094 1 97.56 100 GLU B N 1
ATOM 1828 C CA . GLU B 1 100 ? 12.445 -16.047 2.727 1 97.56 100 GLU B CA 1
ATOM 1829 C C . GLU B 1 100 ? 11.43 -17.031 2.154 1 97.56 100 GLU B C 1
ATOM 1831 O O . GLU B 1 100 ? 11.797 -18.094 1.675 1 97.56 100 GLU B O 1
ATOM 1836 N N . ASP B 1 101 ? 10.18 -16.688 2.164 1 98.5 101 ASP B N 1
ATOM 1837 C CA . ASP B 1 101 ? 9.148 -17.594 1.667 1 98.5 101 ASP B CA 1
ATOM 1838 C C . ASP B 1 101 ? 9.133 -17.609 0.14 1 98.5 101 ASP B C 1
ATOM 1840 O O . ASP B 1 101 ? 9.469 -16.625 -0.507 1 98.5 101 ASP B O 1
ATOM 1844 N N . PRO B 1 102 ? 8.719 -18.75 -0.429 1 98.56 102 PRO B N 1
ATOM 1845 C CA . PRO B 1 102 ? 8.5 -18.766 -1.878 1 98.56 102 PRO B CA 1
ATOM 1846 C C . PRO B 1 102 ? 7.488 -17.719 -2.332 1 98.56 102 PRO B C 1
ATOM 1848 O O . PRO B 1 102 ? 6.555 -17.391 -1.593 1 98.56 102 PRO B O 1
ATOM 1851 N N . LEU B 1 103 ? 7.719 -17.234 -3.535 1 98.5 103 LEU B N 1
ATOM 1852 C CA . LEU B 1 103 ? 6.895 -16.172 -4.105 1 98.5 103 LEU B CA 1
ATOM 1853 C C . LEU B 1 103 ? 6.254 -16.625 -5.414 1 98.5 103 LEU B C 1
ATOM 1855 O O . LEU B 1 103 ? 6.953 -16.875 -6.398 1 98.5 103 LEU B O 1
ATOM 1859 N N . VAL B 1 104 ? 5.004 -16.734 -5.438 1 98.44 104 VAL B N 1
ATOM 1860 C CA . VAL B 1 104 ? 4.316 -17.109 -6.668 1 98.44 104 VAL B CA 1
ATOM 1861 C C . VAL B 1 104 ? 4.035 -15.859 -7.504 1 98.44 104 VAL B C 1
ATOM 1863 O O . VAL B 1 104 ? 3.369 -14.93 -7.039 1 98.44 104 VAL B O 1
ATOM 1866 N N . SER B 1 105 ? 4.512 -15.828 -8.672 1 98.06 105 SER B N 1
ATOM 1867 C CA . SER B 1 105 ? 4.375 -14.688 -9.57 1 98.06 105 SER B CA 1
ATOM 1868 C C . SER B 1 105 ? 4.77 -15.062 -11 1 98.06 105 SER B C 1
ATOM 1870 O O . SER B 1 105 ? 5.539 -16 -11.211 1 98.06 105 SER B O 1
ATOM 1872 N N . SER B 1 106 ? 4.23 -14.336 -11.93 1 96.88 106 SER B N 1
ATOM 1873 C CA . SER B 1 106 ? 4.641 -14.5 -13.32 1 96.88 106 SER B CA 1
ATOM 1874 C C . SER B 1 106 ? 5.723 -13.492 -13.695 1 96.88 106 SER B C 1
ATOM 1876 O O . SER B 1 106 ? 6.23 -13.516 -14.82 1 96.88 106 SER B O 1
ATOM 1878 N N . ASP B 1 107 ? 6.059 -12.617 -12.82 1 96.38 107 ASP B N 1
ATOM 1879 C CA . ASP B 1 107 ? 7.035 -11.57 -13.109 1 96.38 107 ASP B CA 1
ATOM 1880 C C . ASP B 1 107 ? 8.461 -12.109 -13.008 1 96.38 107 ASP B C 1
ATOM 1882 O O . ASP B 1 107 ? 8.969 -12.32 -11.906 1 96.38 107 ASP B O 1
ATOM 1886 N N . LYS B 1 108 ? 9.164 -12.125 -14.07 1 95.5 108 LYS B N 1
ATOM 1887 C CA . LYS B 1 108 ? 10.5 -12.719 -14.148 1 95.5 108 LYS B CA 1
ATOM 1888 C C . LYS B 1 108 ? 11.531 -11.82 -13.469 1 95.5 108 LYS B C 1
ATOM 1890 O O . LYS B 1 108 ? 12.648 -12.258 -13.172 1 95.5 108 LYS B O 1
ATOM 1895 N N . SER B 1 109 ? 11.18 -10.562 -13.305 1 96.12 109 SER B N 1
ATOM 1896 C CA . SER B 1 109 ? 12.109 -9.664 -12.633 1 96.12 109 SER B CA 1
ATOM 1897 C C . SER B 1 109 ? 12.43 -10.148 -11.227 1 96.12 109 SER B C 1
ATOM 1899 O O . SER B 1 109 ? 13.5 -9.852 -10.688 1 96.12 109 SER B O 1
ATOM 1901 N N . PHE B 1 110 ? 11.578 -10.953 -10.648 1 97.56 110 PHE B N 1
ATOM 1902 C CA . PHE B 1 110 ? 11.797 -11.469 -9.305 1 97.56 110 PHE B CA 1
ATOM 1903 C C . PHE B 1 110 ? 12.961 -12.453 -9.289 1 97.56 110 PHE B C 1
ATOM 1905 O O . PHE B 1 110 ? 13.57 -12.68 -8.242 1 97.56 110 PHE B O 1
ATOM 1912 N N . ASP B 1 111 ? 13.281 -13.016 -10.422 1 96.5 111 ASP B N 1
ATOM 1913 C CA . ASP B 1 111 ? 14.344 -14.016 -10.484 1 96.5 111 ASP B CA 1
ATOM 1914 C C . ASP B 1 111 ? 15.703 -13.375 -10.195 1 96.5 111 ASP B C 1
ATOM 1916 O O . ASP B 1 111 ? 16.656 -14.078 -9.852 1 96.5 111 ASP B O 1
ATOM 1920 N N . GLU B 1 112 ? 15.773 -12.117 -10.312 1 95.62 112 GLU B N 1
ATOM 1921 C CA . GLU B 1 112 ? 17.016 -11.398 -10.062 1 95.62 112 GLU B CA 1
ATOM 1922 C C . GLU B 1 112 ? 17.266 -11.227 -8.562 1 95.62 112 GLU B C 1
ATOM 1924 O O . GLU B 1 112 ? 18.391 -10.984 -8.133 1 95.62 112 GLU B O 1
ATOM 1929 N N . VAL B 1 113 ? 16.219 -11.438 -7.781 1 97.31 113 VAL B N 1
ATOM 1930 C CA . VAL B 1 113 ? 16.359 -11.047 -6.383 1 97.31 113 VAL B CA 1
ATOM 1931 C C . VAL B 1 113 ? 15.984 -12.219 -5.473 1 97.31 113 VAL B C 1
ATOM 1933 O O . VAL B 1 113 ? 16.234 -12.18 -4.266 1 97.31 113 VAL B O 1
ATOM 1936 N N . THR B 1 114 ? 15.383 -13.211 -5.984 1 96.75 114 THR B N 1
ATOM 1937 C CA . THR B 1 114 ? 15.062 -14.406 -5.199 1 96.75 114 THR B CA 1
ATOM 1938 C C . THR B 1 114 ? 15.195 -15.664 -6.051 1 96.75 114 THR B C 1
ATOM 1940 O O . THR B 1 114 ? 14.93 -15.641 -7.254 1 96.75 114 THR B O 1
ATOM 1943 N N . ASP B 1 115 ? 15.539 -16.781 -5.465 1 96.38 115 ASP B N 1
ATOM 1944 C CA . ASP B 1 115 ? 15.656 -18.062 -6.148 1 96.38 115 ASP B CA 1
ATOM 1945 C C . ASP B 1 115 ? 14.445 -18.953 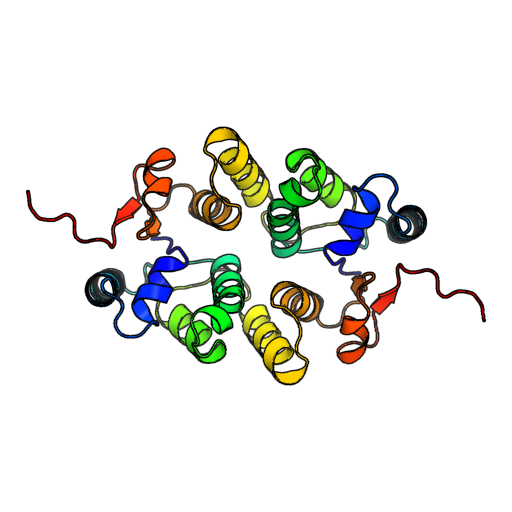-5.867 1 96.38 115 ASP B C 1
ATOM 1947 O O . ASP B 1 115 ? 14.406 -20.109 -6.277 1 96.38 115 ASP B O 1
ATOM 1951 N N . ASP B 1 116 ? 13.5 -18.422 -5.188 1 97.5 116 ASP B N 1
ATOM 1952 C CA . ASP B 1 116 ? 12.375 -19.219 -4.746 1 97.5 116 ASP B CA 1
ATOM 1953 C C . ASP B 1 116 ? 11.062 -18.703 -5.332 1 97.5 116 ASP B C 1
ATOM 1955 O O . ASP B 1 116 ? 10.055 -18.609 -4.625 1 97.5 116 ASP B O 1
ATOM 1959 N N . ARG B 1 117 ? 11.164 -18.297 -6.527 1 97.88 117 ARG B N 1
ATOM 1960 C CA . ARG B 1 117 ? 9.953 -17.906 -7.238 1 97.88 117 ARG B CA 1
ATOM 1961 C C . ARG B 1 117 ? 9.234 -19.125 -7.816 1 97.88 117 ARG B C 1
ATOM 1963 O O . ARG B 1 117 ? 9.867 -20 -8.414 1 97.88 117 ARG B O 1
ATOM 1970 N N . ILE B 1 118 ? 7.984 -19.203 -7.594 1 97.62 118 ILE B N 1
ATOM 1971 C CA . ILE B 1 118 ? 7.125 -20.188 -8.25 1 97.62 118 ILE B CA 1
ATOM 1972 C C . ILE B 1 118 ? 6.496 -19.562 -9.492 1 97.62 118 ILE B C 1
ATOM 1974 O O . ILE B 1 118 ? 5.59 -18.734 -9.398 1 97.62 118 ILE B O 1
ATOM 1978 N N . ALA B 1 119 ? 6.926 -20.031 -10.656 1 96.88 119 ALA B N 1
ATOM 1979 C CA . ALA B 1 119 ? 6.508 -19.453 -11.93 1 96.88 119 ALA B CA 1
ATOM 1980 C C . ALA B 1 119 ? 5.086 -19.875 -12.281 1 96.88 119 ALA B C 1
ATOM 1982 O O . ALA B 1 119 ? 4.727 -21.047 -12.133 1 96.88 119 ALA B O 1
ATOM 1983 N N . ILE B 1 120 ? 4.344 -18.938 -12.695 1 96.75 120 ILE B N 1
ATOM 1984 C CA . ILE B 1 120 ? 3.012 -19.25 -13.195 1 96.75 120 ILE B CA 1
ATOM 1985 C C . ILE B 1 120 ? 3.082 -19.578 -14.688 1 96.75 120 ILE B C 1
ATOM 1987 O O . ILE B 1 120 ? 2.408 -20.5 -15.156 1 96.75 120 ILE B O 1
ATOM 1991 N N . GLU B 1 121 ? 3.971 -18.906 -15.391 1 90.19 121 GLU B N 1
ATOM 1992 C CA . GLU B 1 121 ? 4.125 -19.062 -16.828 1 90.19 121 GLU B CA 1
ATOM 1993 C C . GLU B 1 121 ? 4.75 -20.406 -17.188 1 90.19 121 GLU B C 1
ATOM 1995 O O . GLU B 1 121 ? 5.574 -20.922 -16.438 1 90.19 121 GLU B O 1
ATOM 2000 N N . GLU B 1 122 ? 3.961 -21.438 -17.516 1 69.94 122 GLU B N 1
ATOM 2001 C CA . GLU B 1 122 ? 4.371 -22.797 -17.844 1 69.94 122 GLU B CA 1
ATOM 2002 C C . GLU B 1 122 ? 5.801 -22.844 -18.375 1 69.94 122 GLU B C 1
ATOM 2004 O O . GLU B 1 122 ? 6.195 -21.969 -19.172 1 69.94 122 GLU B O 1
ATOM 2009 N N . ARG B 1 123 ? 6.781 -23.375 -17.516 1 57.88 123 ARG B N 1
ATOM 2010 C CA . ARG B 1 123 ? 8.062 -23.75 -18.094 1 57.88 123 ARG B CA 1
ATOM 2011 C C . ARG B 1 123 ? 7.879 -24.766 -19.219 1 57.88 123 ARG B C 1
ATOM 2013 O O . ARG B 1 123 ? 7.121 -25.734 -19.062 1 57.88 123 ARG B O 1
ATOM 2020 N N . GLU B 1 124 ? 7.57 -24.25 -20.438 1 50.03 124 GLU B N 1
ATOM 2021 C CA . GLU B 1 124 ? 7.621 -25.281 -21.469 1 50.03 124 GLU B CA 1
ATOM 2022 C C . GLU B 1 124 ? 8.586 -26.391 -21.078 1 50.03 124 GLU B C 1
ATOM 2024 O O . GLU B 1 124 ? 9.68 -26.141 -20.578 1 50.03 124 GLU B O 1
ATOM 2029 N N . PRO B 1 125 ? 7.98 -27.656 -20.938 1 48.31 125 PRO B N 1
ATOM 2030 C CA . PRO B 1 125 ? 8.906 -28.781 -20.828 1 48.31 125 PRO B CA 1
ATOM 2031 C C . PRO B 1 125 ? 10.102 -28.641 -21.766 1 48.31 125 PRO B C 1
ATOM 2033 O O . PRO B 1 125 ? 9.969 -28.094 -22.875 1 48.31 125 PRO B O 1
ATOM 2036 N N . GLU B 1 126 ? 11.367 -28.484 -21.234 1 39.22 126 GLU B N 1
ATOM 2037 C CA . GLU B 1 126 ? 12.391 -28.844 -22.203 1 39.22 126 GLU B CA 1
ATOM 2038 C C . GLU B 1 126 ? 12.055 -30.156 -22.906 1 39.22 126 GLU B C 1
ATOM 2040 O O . GLU B 1 126 ? 11.445 -31.047 -22.297 1 39.22 126 GLU B O 1
#